Protein 6EZ1 (pdb70)

Sequence (220 aa):
DARDLTAFQKNILTVLGEEARYGLAIKRELEEYYGEEVNHGRLYPNLDDLVNKGLVEKSELDKRTNEYALTNEGFDAVVDDDLEWTLSKFVADADRRERVETIVADDAAALDARDLTAFQKNILTVLGEEARYGLAIKRELEEYYGEEVNHGRLYPNLDDLVNKGLVEKSELDKRTNEYALTNEGFDAVVDDDLEWTLSKFVADADRRERVETIVADDAAAL

InterPro domains:
  IPR005149 Transcription regulator PadR, N-terminal [PF03551] (22-84)
  IPR036388 Winged helix-like DNA-binding domain superfamily [G3DSA:1.10.10.10] (16-110)
  IPR036390 Winged helix DNA-binding domain superfamily [SSF46785] (21-95)

Solvent-accessible surface area: 11672 Å² total; per-residue (Å²): 151,19,58,106,8,72,16,5,15,36,11,0,4,16,0,6,3,47,92,42,44,106,2,113,6,0,41,139,29,0,48,139,3,23,67,100,168,7,96,121,40,126,0,79,68,24,1,76,57,0,46,111,109,30,7,3,101,94,42,122,87,96,176,224,41,40,52,8,34,33,38,112,101,0,40,75,15,13,12,38,32,3,73,24,23,0,49,24,2,1,31,71,55,110,42,88,104,98,0,73,72,20,3,55,87,32,20,87,89,121,144,19,53,89,11,74,13,7,14,29,6,0,5,15,0,6,2,48,90,41,42,49,3,115,5,0,39,139,29,0,46,142,5,41,65,125,155,6,104,120,54,123,0,45,64,27,0,77,60,0,52,130,108,31,4,3,92,113,61,152,70,146,180,180,88,30,51,5,29,26,26,133,90,0,46,86,19,12,12,44,42,2,73,27,25,0,50,22,3,1,33,69,50,106,42,73,84,101,0,76,76,20,1,53,88,31,30,89,90,126

Foldseek 3Di:
DCPPPDPLLLLLLVVQLVDKDKLVRSQVVVCVVVVHHDDPVPSVVSVVVCVVVVQKDWDPPDPVIIIIHGDVVVVCVNVVVVVVVCVVQPPDDVSVVVVVVVVVVVVVVD/DCPPPDPVLLLLLVVQLVHKADQVVSQVVVCVVVVHHDDPVRRVVSVVVCVVVVQKDWDADPPDGIIIHGDPVVNVVNVVVVVVVCVVQCPDVVSVVVVVVVVVVVVVVD

Organism: Halobacterium salinarum (strain ATCC 700922 / JCM 11081 / NRC-1) (NCBI:txid64091)

Structure (mmCIF, N/CA/C/O backbone):
data_6EZ1
#
_entry.id   6EZ1
#
_cell.length_a   40.884
_cell.length_b   71.139
_cell.length_c   41.719
_cell.angle_alpha   90.000
_cell.angle_beta   110.334
_cell.angle_gamma   90.000
#
_symmetry.space_group_name_H-M   'P 1 21 1'
#
loop_
_entity.id
_entity.type
_entity.pdbx_description
1 polymer 'DNA binding protein'
2 non-polymer 'BROMIDE ION'
3 non-polymer 'SULFATE ION'
4 water water
#
loop_
_atom_site.group_PDB
_atom_site.id
_atom_site.type_symbol
_atom_site.label_atom_id
_atom_site.label_alt_id
_atom_site.label_comp_id
_atom_site.label_asym_id
_atom_site.label_entity_id
_atom_site.label_seq_id
_atom_site.pdbx_PDB_ins_code
_atom_site.Cartn_x
_atom_site.Cartn_y
_atom_site.Cartn_z
_atom_site.occupancy
_atom_site.B_iso_or_equiv
_atom_site.auth_seq_id
_atom_site.auth_comp_id
_atom_site.auth_asym_id
_atom_site.auth_atom_id
_atom_site.pdbx_PDB_model_num
ATOM 1 N N . ASP A 1 11 ? 8.14928 34.26619 2.21310 1.000 78.59878 11 ASP A N 1
ATOM 2 C CA . ASP A 1 11 ? 7.18683 33.17030 2.18979 1.000 37.04072 11 ASP A CA 1
ATOM 3 C C . ASP A 1 11 ? 7.52090 32.13950 3.26339 1.000 52.59906 11 ASP A C 1
ATOM 4 O O . ASP A 1 11 ? 8.68837 31.91902 3.59294 1.000 62.49158 11 ASP A O 1
ATOM 12 N N . ALA A 1 12 ? 6.48169 31.50024 3.79420 1.000 24.00086 12 ALA A N 1
ATOM 13 C CA . ALA A 1 12 ? 6.59011 30.68258 4.99381 1.000 20.90390 12 ALA A CA 1
ATOM 14 C C . ALA A 1 12 ? 6.85310 29.20895 4.70787 1.000 17.38344 12 ALA A C 1
ATOM 15 O O . ALA A 1 12 ? 6.77649 28.39259 5.63158 1.000 15.28367 12 ALA A O 1
ATOM 22 N N . ARG A 1 13 ? 7.16734 28.84332 3.46521 1.000 18.54760 13 ARG A N 1
ATOM 23 C CA . ARG A 1 13 ? 7.40624 27.43758 3.16181 1.000 15.17135 13 ARG A CA 1
ATOM 24 C C . ARG A 1 13 ? 8.71057 26.92023 3.75511 1.000 18.01598 13 ARG A C 1
ATOM 25 O O . ARG A 1 13 ? 8.93248 25.70373 3.74199 1.000 19.47389 13 ARG A O 1
ATOM 46 N N . ASP A 1 14 ? 9.55759 27.79617 4.29920 1.000 17.21683 14 ASP A N 1
ATOM 47 C CA . ASP A 1 14 ? 10.82741 27.38426 4.88118 1.000 17.37467 14 ASP A CA 1
ATOM 48 C C . ASP A 1 14 ? 10.78310 27.30001 6.40164 1.000 15.78605 14 ASP A C 1
ATOM 49 O O . ASP A 1 14 ? 11.82997 27.12036 7.03152 1.000 16.30423 14 ASP A O 1
ATOM 58 N N . LEU A 1 15 ? 9.60529 27.41710 7.00461 1.000 16.33194 15 LEU A N 1
ATOM 59 C CA . LEU A 1 15 ? 9.50374 27.28299 8.44734 1.000 14.23179 15 LEU A CA 1
ATOM 60 C C . LEU A 1 15 ? 9.80136 25.84911 8.88017 1.000 10.71612 15 LEU A C 1
ATOM 61 O O . LEU A 1 15 ? 9.65870 24.89456 8.11200 1.000 10.06088 15 LEU A O 1
ATOM 77 N N . THR A 1 16 ? 10.21212 25.70372 10.13772 1.000 13.83188 16 THR A N 1
ATOM 78 C CA . THR A 1 16 ? 10.39545 24.37275 10.69515 1.000 12.00569 16 THR A CA 1
ATOM 79 C C . THR A 1 16 ? 9.04282 23.70381 10.92351 1.000 7.53596 16 THR A C 1
ATOM 80 O O . THR A 1 16 ? 8.00052 24.35749 11.00138 1.000 9.99711 16 THR A O 1
ATOM 91 N N . ALA A 1 17 ? 9.07038 22.37377 11.03048 1.000 10.77280 17 ALA A N 1
ATOM 92 C CA . ALA A 1 17 ? 7.85431 21.63391 11.35362 1.000 13.05739 17 ALA A CA 1
ATOM 93 C C . ALA A 1 17 ? 7.24883 22.12681 12.66235 1.000 8.68766 17 ALA A C 1
ATOM 94 O O . ALA A 1 17 ? 6.02738 22.26384 12.77933 1.000 9.84269 17 ALA A O 1
ATOM 101 N N . PHE A 1 18 ? 8.09503 22.41895 13.65066 1.000 8.23107 18 PHE A N 1
ATOM 102 C CA . PHE A 1 18 ? 7.61642 22.90434 14.94098 1.000 8.63513 18 PHE A CA 1
ATOM 103 C C . PHE A 1 18 ? 6.88580 24.23371 14.77960 1.000 9.43040 18 PHE A C 1
ATOM 104 O O . PHE A 1 18 ? 5.78083 24.41651 15.30071 1.000 8.55971 18 PHE A O 1
ATOM 121 N N . GLN A 1 19 ? 7.47433 25.16166 14.02107 1.000 8.89311 19 GLN A N 1
ATOM 122 C CA 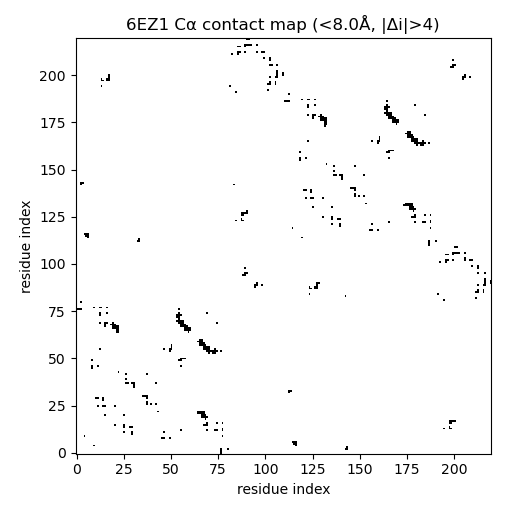. GLN A 1 19 ? 6.82768 26.44582 13.76534 1.000 9.27429 19 GLN A CA 1
ATOM 123 C C . GLN A 1 19 ? 5.54516 26.26815 12.96596 1.000 9.46072 19 GLN A C 1
ATOM 124 O O . GLN A 1 19 ? 4.53024 26.90836 13.25879 1.000 9.87645 19 GLN A O 1
ATOM 138 N N . LYS A 1 20 ? 5.56907 25.40756 11.94785 1.000 8.23588 20 LYS A N 1
ATOM 139 C CA . LYS A 1 20 ? 4.35598 25.15369 11.17914 1.000 7.31604 20 LYS A CA 1
ATOM 140 C C . LYS A 1 20 ? 3.26969 24.54699 12.05980 1.000 8.46491 20 LYS A C 1
ATOM 141 O O . LYS A 1 20 ? 2.08299 24.84742 11.89033 1.000 9.96097 20 LYS A O 1
ATOM 160 N N . ASN A 1 21 ? 3.65326 23.70045 13.01587 1.000 7.98674 21 ASN A N 1
ATOM 161 C CA . ASN A 1 21 ? 2.66105 23.10711 13.90480 1.000 9.35694 21 ASN A CA 1
ATOM 162 C C . ASN A 1 21 ? 2.05407 24.15376 14.82843 1.000 10.74047 21 ASN A C 1
ATOM 163 O O . ASN A 1 21 ? 0.86065 24.09019 15.14661 1.000 11.20980 21 ASN A O 1
ATOM 174 N N . ILE A 1 22 ? 2.85142 25.13398 15.25390 1.000 7.49058 22 ILE A N 1
ATOM 175 C CA . ILE A 1 22 ? 2.30318 26.25231 16.01443 1.000 9.89097 22 ILE A CA 1
ATOM 176 C C . ILE A 1 22 ? 1.21258 26.94852 15.20840 1.000 11.77361 22 ILE A C 1
ATOM 177 O O . ILE A 1 22 ? 0.11418 27.21378 15.71109 1.000 9.94108 22 ILE A O 1
A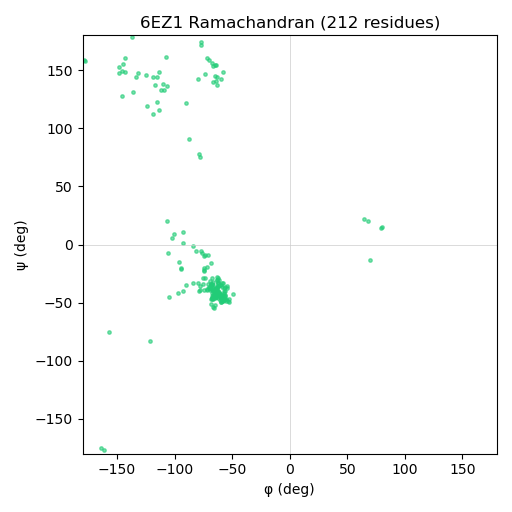TOM 193 N N . LEU A 1 23 ? 1.49792 27.25449 13.94213 1.000 8.52324 23 LEU A N 1
ATOM 194 C CA . LEU A 1 23 ? 0.51090 27.94784 13.12083 1.000 10.01515 23 LEU A CA 1
ATOM 195 C C . LEU A 1 23 ? -0.74327 27.10347 12.93284 1.000 13.12131 23 LEU A C 1
ATOM 196 O O . LEU A 1 23 ? -1.86037 27.63665 12.90448 1.000 11.63859 23 LEU A O 1
ATOM 212 N N . THR A 1 24 ? -0.57860 25.78410 12.79819 1.000 8.72790 24 THR A N 1
ATOM 213 C CA . THR A 1 24 ? -1.73090 24.89725 12.65830 1.000 7.70292 24 THR A CA 1
ATOM 214 C C . THR A 1 24 ? -2.62436 24.96408 13.89022 1.000 10.22575 24 THR A C 1
ATOM 215 O O . THR A 1 24 ? -3.85681 25.00869 13.77777 1.000 11.97856 24 THR A O 1
ATOM 226 N N . VAL A 1 25 ? -2.01186 24.94862 15.07651 1.000 9.95511 25 VAL A N 1
ATOM 227 C CA . VAL A 1 25 ? -2.75428 25.06487 16.32939 1.000 10.04761 25 VAL A CA 1
ATOM 228 C C . VAL A 1 25 ? -3.54361 26.36624 16.36045 1.000 11.58574 25 VAL A C 1
ATOM 229 O O . VAL A 1 25 ? -4.73077 26.38838 16.70633 1.000 12.73962 25 VAL A O 1
ATOM 242 N N . LEU A 1 26 ? -2.88801 27.47487 16.01627 1.000 13.95971 26 LEU A N 1
ATOM 243 C CA . LEU A 1 26 ? -3.54312 28.77566 16.03875 1.000 13.29119 26 LEU A CA 1
ATOM 244 C C . LEU A 1 26 ? -4.54811 28.93380 14.90945 1.000 11.62111 26 LEU A C 1
ATOM 245 O O . LEU A 1 26 ? -5.42017 29.80712 14.99070 1.000 17.66663 26 LEU A O 1
ATOM 261 N N . GLY A 1 27 ? -4.43840 28.12394 13.85473 1.000 13.02657 27 GLY A N 1
ATOM 262 C CA . GLY A 1 27 ? -5.47572 28.10670 12.83958 1.000 14.54107 27 GLY A CA 1
ATOM 263 C C . GLY A 1 27 ? -6.81556 27.66804 13.39032 1.000 17.81882 27 GLY A C 1
ATOM 264 O O . GLY A 1 27 ? -7.86401 28.07773 12.88480 1.000 19.22632 27 GLY A O 1
ATOM 268 N N . GLU A 1 28 ? -6.80365 26.83790 14.43653 1.000 15.91996 28 GLU A N 1
ATOM 269 C CA . GLU A 1 28 ? -8.05360 26.42813 15.06273 1.000 14.80155 28 GLU A CA 1
ATOM 270 C C . GLU A 1 28 ? -8.71215 27.60461 15.77429 1.000 18.80286 28 GLU A C 1
ATOM 271 O O . GLU A 1 28 ? -9.91311 27.84773 15.61431 1.000 18.76119 28 GLU A O 1
ATOM 283 N N . GLU A 1 29 ? -7.93506 28.35410 16.55057 1.000 22.40228 29 GLU A N 1
ATOM 284 C CA . GLU A 1 29 ? -8.42693 29.49924 17.30296 1.000 23.40924 29 GLU A CA 1
ATOM 285 C C . GLU A 1 29 ? -7.23715 30.10609 18.03154 1.000 21.23114 29 GLU A C 1
ATOM 286 O O . GLU A 1 29 ? -6.21083 29.44956 18.22163 1.000 18.94722 29 GLU A O 1
ATOM 298 N N . ALA A 1 30 ? -7.37493 31.37434 18.41332 1.000 22.33648 30 ALA A N 1
ATOM 299 C CA . ALA A 1 30 ? -6.36375 32.00383 19.25154 1.000 20.80492 30 ALA A CA 1
ATOM 300 C C . ALA A 1 30 ? -6.21492 31.21412 20.54614 1.000 22.03941 30 ALA A C 1
ATOM 301 O O . ALA A 1 30 ? -7.16789 30.60535 21.04050 1.000 19.14543 30 ALA A O 1
ATOM 308 N N . ARG A 1 31 ? -5.00000 31.20827 21.08894 1.000 16.90791 31 ARG A N 1
ATOM 309 C CA . ARG A 1 31 ? -4.72314 30.41715 22.27700 1.000 15.20081 31 ARG A CA 1
ATOM 310 C C . ARG A 1 31 ? -3.65601 31.08907 23.12910 1.000 26.72232 31 ARG A C 1
ATOM 311 O O . ARG A 1 31 ? -2.75767 31.75867 22.61282 1.000 14.71215 31 ARG A O 1
ATOM 332 N N . TYR A 1 32 ? -3.76520 30.90096 24.44404 1.000 18.13542 32 TYR A N 1
ATOM 333 C CA . TYR A 1 32 ? -2.69428 31.29311 25.34596 1.000 13.96934 32 TYR A CA 1
ATOM 334 C C . TYR A 1 32 ? -1.44374 30.46207 25.06318 1.000 12.98070 32 TYR A C 1
ATOM 335 O O . TYR A 1 32 ? -1.51133 29.34202 24.55096 1.000 11.89154 32 TYR A O 1
ATOM 353 N N . GLY A 1 33 ? -0.28670 31.02711 25.40824 1.000 16.14178 33 GLY A N 1
ATOM 354 C CA . GLY A 1 33 ? 0.96185 30.30500 25.22098 1.000 12.31776 33 GLY A CA 1
ATOM 355 C C . GLY A 1 33 ? 0.94757 28.92923 25.85572 1.000 10.15940 33 GLY A C 1
ATOM 356 O O . GLY A 1 33 ? 1.35128 27.93924 25.23779 1.000 11.18803 33 GLY A O 1
ATOM 360 N N . LEU A 1 34 ? 0.49471 28.84707 27.10945 1.000 11.48517 34 LEU A N 1
ATOM 361 C CA . LEU A 1 34 ? 0.42147 27.55348 27.77932 1.000 13.03136 34 LEU A CA 1
ATOM 362 C C . LEU A 1 34 ? -0.52841 26.60662 27.06060 1.000 11.39518 34 LEU A C 1
ATOM 363 O O . LEU A 1 34 ? -0.30157 25.39267 27.05103 1.000 15.04567 34 LEU A O 1
ATOM 379 N N . ALA A 1 35 ? -1.59819 27.13856 26.46245 1.000 15.43789 35 ALA A N 1
ATOM 380 C CA . ALA A 1 35 ? -2.51373 26.29826 25.69833 1.000 10.65475 35 ALA A CA 1
ATOM 381 C C . ALA A 1 35 ? -1.85434 25.78975 24.42021 1.000 9.97132 35 ALA A C 1
ATOM 382 O O . ALA A 1 35 ? -2.06640 24.63771 24.02545 1.000 13.82122 35 ALA A O 1
ATOM 389 N N . ILE A 1 36 ? -1.05659 26.62807 23.75200 1.000 9.71703 36 ILE A N 1
ATOM 390 C CA . ILE A 1 36 ? -0.30337 26.15221 22.59456 1.000 9.75109 36 ILE A CA 1
ATOM 391 C C . ILE A 1 36 ? 0.59189 24.99507 23.00717 1.000 14.76861 36 ILE A C 1
ATOM 392 O O . ILE A 1 36 ? 0.68061 23.97154 22.31844 1.000 10.11762 36 ILE A O 1
ATOM 408 N N . LYS A 1 37 ? 1.25357 25.13585 24.15528 1.000 11.42811 37 LYS A N 1
ATOM 409 C CA . LYS A 1 37 ? 2.18525 24.10908 24.59878 1.000 9.80945 37 LYS A CA 1
ATOM 410 C C . LYS A 1 37 ? 1.48910 22.76468 24.74169 1.000 8.30271 37 LYS A C 1
ATOM 411 O O . LYS A 1 37 ? 1.99477 21.74226 24.26809 1.000 10.05228 37 LYS A O 1
ATOM 430 N N . ARG A 1 38 ? 0.31600 22.73891 25.37580 1.000 8.51950 38 ARG A N 1
ATOM 431 C CA . ARG A 1 38 ? -0.32455 21.44984 25.58532 1.000 9.02616 38 ARG A CA 1
ATOM 432 C C . ARG A 1 38 ? -0.92037 20.89718 24.29324 1.000 10.05188 38 ARG A C 1
ATOM 433 O O . ARG A 1 38 ? -1.00175 19.67460 24.13138 1.000 11.86791 38 ARG A O 1
ATOM 454 N N . GLU A 1 39 ? -1.32242 21.76178 23.35886 1.000 10.99837 39 GLU A N 1
ATOM 455 C CA . GLU A 1 39 ? -1.76050 21.26764 22.05539 1.000 12.13951 39 GLU A CA 1
ATOM 456 C C . GLU A 1 39 ? -0.61181 20.59381 21.31708 1.000 11.46787 39 GLU A C 1
ATOM 457 O O . GLU A 1 39 ? -0.79890 19.55884 20.66662 1.000 9.99067 39 GLU A O 1
ATOM 469 N N . LEU A 1 40 ? 0.58564 21.17138 21.39794 1.000 11.15460 40 LEU A N 1
ATOM 470 C CA . LEU A 1 40 ? 1.74081 20.55326 20.76243 1.000 7.47434 40 LEU A CA 1
ATOM 471 C C . LEU A 1 40 ? 2.14116 19.26478 21.47066 1.000 11.71138 40 LEU A C 1
ATOM 472 O O . LEU A 1 40 ? 2.56042 18.29900 20.81959 1.000 11.11645 40 LEU A O 1
ATOM 488 N N . GLU A 1 41 ? 2.03446 19.23222 22.80360 1.000 11.03863 41 GLU A N 1
ATOM 489 C CA . GLU A 1 41 ? 2.37049 18.01625 23.53580 1.000 11.72964 41 GLU A CA 1
ATOM 490 C C . GLU A 1 41 ? 1.42311 16.88187 23.17578 1.000 10.11377 41 GLU A C 1
ATOM 491 O O . GLU A 1 41 ? 1.84761 15.72850 23.04823 1.000 12.33769 41 GLU A O 1
ATOM 503 N N . GLU A 1 42 ? 0.13664 17.18385 23.00615 1.000 9.33945 42 GLU A N 1
ATOM 504 C CA . GLU A 1 42 ? -0.79102 16.15370 22.56261 1.000 9.91998 42 GLU A CA 1
ATOM 505 C C . GLU A 1 42 ? -0.42732 15.65203 21.17089 1.000 9.79398 42 GLU A C 1
ATOM 506 O O . GLU A 1 42 ? -0.57626 14.45975 20.88125 1.000 15.07379 42 GLU A O 1
ATOM 518 N N . TYR A 1 43 ? 0.04654 16.54495 20.30022 1.000 14.31664 43 TYR A N 1
ATOM 519 C CA . TYR A 1 43 ? 0.46583 16.13373 18.96492 1.000 11.62798 43 TYR A CA 1
ATOM 520 C C . TYR A 1 43 ? 1.69679 15.24157 19.02721 1.000 12.06630 43 TYR A C 1
ATOM 521 O O . TYR A 1 43 ? 1.70729 14.13888 18.46753 1.000 13.63663 43 TYR A O 1
ATOM 539 N N . TYR A 1 44 ? 2.75209 15.71029 19.69303 1.000 9.71554 44 TYR A N 1
ATOM 540 C CA . TYR A 1 44 ? 4.00948 14.97942 19.70968 1.000 12.82484 44 TYR A CA 1
ATOM 541 C C . TYR A 1 44 ? 3.96864 13.75411 20.61381 1.000 13.81765 44 TYR A C 1
ATOM 542 O O . TYR A 1 44 ? 4.76004 12.82620 20.41243 1.000 15.29422 44 TYR A O 1
ATOM 560 N N . GLY A 1 45 ? 3.07373 13.72464 21.59858 1.000 12.33678 45 GLY A N 1
ATOM 561 C CA . GLY A 1 45 ? 3.12403 12.67405 22.59231 1.000 13.95974 45 GLY A CA 1
ATOM 562 C C . GLY A 1 45 ? 4.33241 12.76873 23.48707 1.000 13.37181 45 GLY A C 1
ATOM 563 O O . GLY A 1 45 ? 4.72569 11.77235 24.10225 1.000 14.60437 45 GLY A O 1
ATOM 567 N N . GLU A 1 46 ? 4.93710 13.95078 23.56159 1.000 12.28275 46 GLU A N 1
ATOM 568 C CA . GLU A 1 46 ? 6.14031 14.19347 24.33418 1.000 12.66670 46 GLU A CA 1
ATOM 569 C C . GLU A 1 46 ? 6.05792 15.59723 24.90805 1.000 11.39107 46 GLU A C 1
ATOM 570 O O . GLU A 1 46 ? 5.37738 16.46643 24.35857 1.000 10.30064 46 GLU A O 1
ATOM 582 N N . GLU A 1 47 ? 6.77530 15.81938 26.00436 1.000 11.89331 47 GLU A N 1
ATOM 583 C CA . GLU A 1 47 ? 6.81697 17.14448 26.60549 1.000 11.93511 47 GLU A CA 1
ATOM 584 C C . GLU A 1 47 ? 7.44638 18.15465 25.65663 1.000 14.53993 47 GLU A C 1
ATOM 585 O O . GLU A 1 47 ? 8.39019 17.84317 24.92450 1.000 12.41850 47 GLU A O 1
ATOM 597 N N . VAL A 1 48 ? 6.92568 19.37724 25.69100 1.000 10.67713 48 VAL A N 1
ATOM 598 C CA . VAL A 1 48 ? 7.48438 20.50383 24.95329 1.000 10.86246 48 VAL A CA 1
ATOM 599 C C . VAL A 1 48 ? 7.98121 21.51826 25.97285 1.000 13.44285 48 VAL A C 1
ATOM 600 O O . VAL A 1 48 ? 7.20847 21.98509 26.81817 1.000 14.74397 48 VAL A O 1
ATOM 613 N N . ASN A 1 49 ? 9.26550 21.85216 25.89519 1.000 14.47124 49 ASN A N 1
ATOM 614 C CA . ASN A 1 49 ? 9.89558 22.72832 26.87333 1.000 16.10802 49 ASN A CA 1
ATOM 615 C C . ASN A 1 49 ? 9.57236 24.18665 26.57188 1.000 17.66756 49 ASN A C 1
ATOM 616 O O . ASN A 1 49 ? 9.49412 24.59455 25.40942 1.000 13.89224 49 ASN A O 1
ATOM 627 N N . HIS A 1 50 ? 9.36085 24.96936 27.63429 1.000 15.41897 50 HIS A N 1
ATOM 628 C CA . HIS A 1 50 ? 9.13740 26.40138 27.46865 1.000 16.06278 50 HIS A CA 1
ATOM 629 C C . HIS A 1 50 ? 10.26892 27.04051 26.67490 1.000 17.30319 50 HIS A C 1
ATOM 630 O O . HIS A 1 50 ? 10.04299 27.96132 25.87913 1.000 18.68465 50 HIS A O 1
ATOM 644 N N . GLY A 1 51 ? 11.49589 26.55969 26.87677 1.000 18.78329 51 GLY A N 1
ATOM 645 C CA . GLY A 1 51 ? 12.65624 27.12913 26.21907 1.000 20.50884 51 GLY A CA 1
ATOM 646 C C . GLY A 1 51 ? 12.70105 26.90733 24.72605 1.000 19.35581 51 GLY A C 1
ATOM 647 O O . GLY A 1 51 ? 13.49380 27.56715 24.04659 1.000 20.71922 51 GLY A O 1
ATOM 651 N N . ARG A 1 52 ? 11.89637 25.98379 24.20763 1.000 17.21682 52 ARG A N 1
ATOM 652 C CA . ARG A 1 52 ? 11.74075 25.79483 22.77318 1.000 16.20157 52 ARG A CA 1
ATOM 653 C C . ARG A 1 52 ? 10.52026 26.51747 22.22843 1.000 17.28386 52 ARG A C 1
ATOM 654 O O . ARG A 1 52 ? 10.59148 27.13305 21.15951 1.000 17.46318 52 ARG A O 1
ATOM 675 N N . LEU A 1 53 ? 9.40198 26.46567 22.95185 1.000 14.09419 53 LEU A N 1
ATOM 676 C CA . LEU A 1 53 ? 8.16669 27.05104 22.45035 1.000 15.02719 53 LEU A CA 1
ATOM 677 C C . LEU A 1 53 ? 8.28574 28.56163 22.30493 1.000 13.77224 53 LEU A C 1
ATOM 678 O O . LEU A 1 53 ? 7.99619 29.12021 21.24060 1.000 16.37008 53 LEU A O 1
ATOM 694 N N . TYR A 1 54 ? 8.70294 29.24041 23.35568 1.000 14.89226 54 TYR A N 1
ATOM 695 C CA . TYR A 1 54 ? 8.52600 30.68502 23.35108 1.000 22.53300 54 TYR A CA 1
ATOM 696 C C . TYR A 1 54 ? 9.52290 31.41058 22.45420 1.000 22.31995 54 TYR A C 1
ATOM 697 O O . TYR A 1 54 ? 9.15152 32.41518 21.83277 1.000 19.67508 54 TYR A O 1
ATOM 715 N N . PRO A 1 55 ? 10.76790 30.94797 22.31841 1.000 20.06869 55 PRO A N 1
ATOM 716 C CA . PRO A 1 55 ? 11.62381 31.54195 21.27568 1.000 19.61042 55 PRO A CA 1
ATOM 717 C C . PRO A 1 55 ? 11.04897 31.36811 19.87867 1.000 18.23355 55 PRO A C 1
ATOM 718 O O . PRO A 1 55 ? 11.19315 32.26451 19.03675 1.000 18.48119 55 PRO A O 1
ATOM 729 N N . ASN A 1 56 ? 10.38610 30.24254 19.60879 1.000 15.81832 56 ASN A N 1
ATOM 730 C CA . ASN A 1 56 ? 9.76917 30.04149 18.30297 1.000 15.28759 56 ASN A CA 1
ATOM 731 C C . ASN A 1 56 ? 8.54177 30.92723 18.12564 1.000 15.84539 56 ASN A C 1
ATOM 732 O O . ASN A 1 56 ? 8.30976 31.46139 17.03309 1.000 15.34743 56 ASN A O 1
ATOM 743 N N . LEU A 1 57 ? 7.74457 31.10323 19.18160 1.000 14.91914 57 LEU A N 1
ATOM 744 C CA . LEU A 1 57 ? 6.63248 32.04473 19.10266 1.000 17.60871 57 LEU A CA 1
ATOM 745 C C . LEU A 1 57 ? 7.13827 33.44732 18.79493 1.000 17.49377 57 LEU A C 1
ATOM 746 O O . LEU A 1 57 ? 6.59016 34.14597 17.93264 1.000 19.20699 57 LEU A O 1
ATOM 762 N N . ASP A 1 58 ? 8.19012 33.87688 19.49581 1.000 16.89820 58 ASP A N 1
ATOM 763 C CA . ASP A 1 58 ? 8.79228 35.16942 19.20138 1.000 22.72672 58 ASP A CA 1
ATOM 764 C C . ASP A 1 58 ? 9.20881 35.25916 17.73943 1.000 18.61454 58 ASP A C 1
ATOM 765 O O . ASP A 1 58 ? 8.99717 36.28938 17.08822 1.000 19.42629 58 ASP A O 1
ATOM 774 N N . ASP A 1 59 ? 9.81602 34.19470 17.20862 1.000 17.67016 59 ASP A N 1
ATOM 775 C CA . ASP A 1 59 ? 10.21013 34.19115 15.80293 1.000 17.93436 59 ASP A CA 1
ATOM 776 C C . ASP A 1 59 ? 9.00851 34.43313 14.89995 1.000 18.38008 59 ASP A C 1
ATOM 777 O O . ASP A 1 59 ? 9.05990 35.25602 13.97811 1.000 19.93847 59 ASP A O 1
ATOM 786 N N . LEU A 1 60 ? 7.91791 33.70786 15.14447 1.000 15.13402 60 LEU A N 1
ATOM 787 C CA . LEU A 1 60 ? 6.73257 33.83382 14.30828 1.000 13.48218 60 LEU A CA 1
ATOM 788 C C . LEU A 1 60 ? 6.08789 35.20733 14.44488 1.000 16.06694 60 LEU A C 1
ATOM 789 O O . LEU A 1 60 ? 5.48596 35.70548 13.48533 1.000 16.52952 60 LEU A O 1
ATOM 805 N N . VAL A 1 61 ? 6.18015 35.82581 15.62396 1.000 15.67768 61 VAL A N 1
ATOM 806 C CA . VAL A 1 61 ? 5.70652 37.19806 15.76018 1.000 17.40889 61 VAL A CA 1
ATOM 807 C C . VAL A 1 61 ? 6.59100 38.14319 14.95650 1.000 18.93851 61 VAL A C 1
ATOM 808 O O . VAL A 1 61 ? 6.09599 39.03204 14.25334 1.000 19.66665 61 VAL A O 1
ATOM 821 N N . ASN A 1 62 ? 7.91191 37.97292 15.04820 1.000 19.72008 62 ASN A N 1
ATOM 822 C CA . ASN A 1 62 ? 8.81986 38.82446 14.28699 1.000 21.45653 62 ASN A CA 1
ATOM 823 C C . ASN A 1 62 ? 8.61281 38.66015 12.78688 1.000 30.61394 62 ASN A C 1
ATOM 824 O O . ASN A 1 62 ? 8.76216 39.62706 12.03157 1.0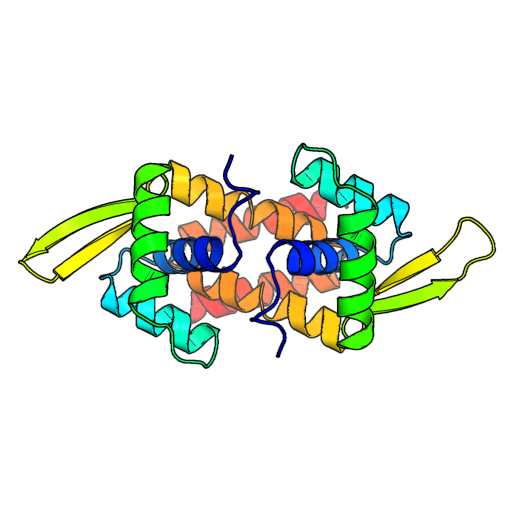00 21.58858 62 ASN A O 1
ATOM 835 N N . LYS A 1 63 ? 8.25681 37.45772 12.33771 1.000 18.73577 63 LYS A N 1
ATOM 836 C CA . LYS A 1 63 ? 7.98328 37.22429 10.92635 1.000 27.01473 63 LYS A CA 1
ATOM 837 C C . LYS A 1 63 ? 6.63143 37.76891 10.48171 1.000 21.26836 63 LYS A C 1
ATOM 838 O O . LYS A 1 63 ? 6.33379 37.73293 9.28303 1.000 20.08849 63 LYS A O 1
ATOM 857 N N . GLY A 1 64 ? 5.80473 38.25124 11.40707 1.000 18.43420 64 GLY A N 1
ATOM 858 C CA . GLY A 1 64 ? 4.50185 38.77893 11.06365 1.000 15.70114 64 GLY A CA 1
ATOM 859 C C . GLY A 1 64 ? 3.42949 37.73804 10.85295 1.000 17.76901 64 GLY A C 1
ATOM 860 O O . GLY A 1 64 ? 2.37054 38.05924 10.29846 1.000 15.49738 64 GLY A O 1
ATOM 864 N N . LEU A 1 65 ? 3.66862 36.50247 11.27993 1.000 17.50393 65 LEU A N 1
ATOM 865 C CA . LEU A 1 65 ? 2.71822 35.41776 11.10419 1.000 14.11958 65 LEU A CA 1
ATOM 866 C C . LEU A 1 65 ? 1.81460 35.21503 12.30827 1.000 14.96739 65 LEU A C 1
ATOM 867 O O . LEU A 1 65 ? 0.74904 34.60282 12.17083 1.000 12.86720 65 LEU A O 1
ATOM 883 N N . VAL A 1 66 ? 2.22260 35.70884 13.47225 1.000 14.10388 66 VAL A N 1
ATOM 884 C CA . VAL A 1 66 ? 1.47261 35.57949 14.71171 1.000 18.22914 66 VAL A CA 1
ATOM 885 C C . VAL A 1 66 ? 1.45556 36.94373 15.38351 1.000 21.88591 66 VAL A C 1
ATOM 886 O O . VAL A 1 66 ? 2.42478 37.70517 15.28682 1.000 16.44903 66 VAL A O 1
ATOM 899 N N . GLU A 1 67 ? 0.33805 37.26637 16.02394 1.000 17.23711 67 GLU A N 1
ATOM 900 C CA . GLU A 1 67 ? 0.20094 38.46709 16.83407 1.000 19.36483 67 GLU A CA 1
ATOM 901 C C . GLU A 1 67 ? 0.11989 38.05602 18.29582 1.000 20.46914 67 GLU A C 1
ATOM 902 O O . GLU A 1 67 ? -0.54149 37.07008 18.63299 1.000 20.09396 67 GLU A O 1
ATOM 914 N N . LYS A 1 68 ? 0.80292 38.80326 19.15748 1.000 22.18981 68 LYS A N 1
ATOM 915 C CA . LYS A 1 68 ? 0.82393 38.52689 20.58752 1.000 23.80328 68 LYS A CA 1
ATOM 916 C C . LYS A 1 68 ? 0.03024 39.59514 21.32526 1.000 26.22943 68 LYS A C 1
ATOM 917 O O . LYS A 1 68 ? 0.20435 40.79141 21.07235 1.000 27.46839 68 LYS A O 1
ATOM 936 N N . SER A 1 69 ? -0.83424 39.15716 22.23598 1.000 27.22388 69 SER A N 1
ATOM 937 C CA . SER A 1 69 ? -1.62881 40.04862 23.07226 1.000 29.79751 69 SER A CA 1
ATOM 938 C C . SER A 1 69 ? -1.37237 39.70516 24.53193 1.000 31.75928 69 SER A C 1
ATOM 939 O O . SER A 1 69 ? -1.64098 38.57951 24.96436 1.000 31.36249 69 SER A O 1
ATOM 947 N N . GLU A 1 70 ? -0.85186 40.67204 25.28593 1.000 34.28217 70 GLU A N 1
ATOM 948 C CA . GLU A 1 70 ? -0.58854 40.48816 26.71266 1.000 36.81820 70 GLU A CA 1
ATOM 949 C C . GLU A 1 70 ? -1.85943 40.84989 27.47153 1.000 45.10844 70 GLU A C 1
ATOM 950 O O . GLU A 1 70 ? -2.08592 42.00331 27.83736 1.000 41.56345 70 GLU A O 1
ATOM 962 N N . LEU A 1 71 ? -2.70866 39.84718 27.70468 1.000 38.28548 71 LEU A N 1
ATOM 963 C CA . LEU A 1 71 ? -3.96631 40.09194 28.40274 1.000 40.26883 71 LEU A CA 1
ATOM 964 C C . LEU A 1 71 ? -3.71321 40.46526 29.85747 1.000 43.82521 71 LEU A C 1
ATOM 965 O O . LEU A 1 71 ? -4.28465 41.43427 30.37086 1.000 47.62161 71 LEU A O 1
ATOM 981 N N . ASP A 1 72 ? -2.85607 39.70450 30.53497 1.000 45.04107 72 ASP A N 1
ATOM 982 C CA . ASP A 1 72 ? -2.40551 40.01550 31.88340 1.000 54.44878 72 ASP A CA 1
ATOM 983 C C . ASP A 1 72 ? -0.90723 39.75684 31.93978 1.000 48.26907 72 ASP A C 1
ATOM 984 O O . ASP A 1 72 ? -0.29703 39.32985 30.95515 1.000 45.42483 72 ASP A O 1
ATOM 993 N N . LYS A 1 73 ? -0.30266 40.01123 33.09581 1.000 51.87548 73 LYS A N 1
ATOM 994 C CA . LYS A 1 73 ? 1.06192 39.55344 33.30035 1.000 52.62705 73 LYS A CA 1
ATOM 995 C C . LYS A 1 73 ? 1.09324 38.02888 33.28811 1.000 51.44371 73 LYS A C 1
ATOM 996 O O . LYS A 1 73 ? 0.14226 37.36012 33.70530 1.000 51.84866 73 LYS A O 1
ATOM 1015 N N . ARG A 1 74 ? 2.18542 37.48438 32.75526 1.000 73.13344 74 ARG A N 1
ATOM 1016 C CA . ARG A 1 74 ? 2.39929 36.04375 32.68293 1.000 83.70870 74 ARG A CA 1
ATOM 1017 C C . ARG A 1 74 ? 1.47731 35.34501 31.68828 1.000 61.21191 74 ARG A C 1
ATOM 1018 O O . ARG A 1 74 ? 1.70166 34.17703 31.35148 1.000 86.22810 74 ARG A O 1
ATOM 1039 N N . THR A 1 75 ? 0.44117 36.03257 31.21380 1.000 65.46540 75 THR A N 1
ATOM 1040 C CA . THR A 1 75 ? -0.54686 35.43136 30.32217 1.000 64.28410 75 THR A CA 1
ATOM 1041 C C . THR A 1 75 ? -0.53829 36.17286 28.99174 1.000 38.26606 75 THR A C 1
ATOM 1042 O O . THR A 1 75 ? -0.95125 37.33519 28.92005 1.000 38.67388 75 THR A O 1
ATOM 1053 N N . ASN A 1 76 ? -0.09563 35.49048 27.94038 1.000 35.54149 76 ASN A N 1
ATOM 1054 C CA . ASN A 1 76 ? -0.09773 36.02794 26.58900 1.000 32.70230 76 ASN A CA 1
ATOM 1055 C C . ASN A 1 76 ? -1.01847 35.19233 25.71297 1.000 30.46708 76 ASN A C 1
ATOM 1056 O O . ASN A 1 76 ? -1.02939 33.96207 25.80693 1.000 30.33769 76 ASN A O 1
ATOM 1067 N N . GLU A 1 77 ? -1.80728 35.86557 24.88074 1.000 18.16903 77 GLU A N 1
ATOM 1068 C CA . GLU A 1 77 ? -2.63735 35.20536 23.88464 1.000 17.44201 77 GLU A CA 1
ATOM 1069 C C . GLU A 1 77 ? -2.03513 35.42796 22.50552 1.000 17.91951 77 GLU A C 1
ATOM 1070 O O . GLU A 1 77 ? -1.61225 36.53834 22.17316 1.000 20.91535 77 GLU A O 1
ATOM 1082 N N . TYR A 1 78 ? -2.00336 34.36980 21.70575 1.000 16.24149 78 TYR A N 1
ATOM 1083 C CA . TYR A 1 78 ? -1.42206 34.40855 20.37411 1.000 16.21213 78 TYR A CA 1
ATOM 1084 C C . TYR A 1 78 ? -2.49026 34.08594 19.34314 1.000 16.92084 78 TYR A C 1
ATOM 1085 O O . TYR A 1 78 ? -3.37539 33.26004 19.58842 1.000 15.11486 78 TYR A O 1
ATOM 1103 N N . ALA A 1 79 ? -2.40300 34.74186 18.19034 1.000 17.26535 79 ALA A N 1
ATOM 1104 C CA . ALA A 1 79 ? -3.36396 34.53564 17.12155 1.000 15.16752 79 ALA A CA 1
ATOM 1105 C C . ALA A 1 79 ? -2.64749 34.67023 15.78973 1.000 11.31564 79 ALA A C 1
ATOM 1106 O O . ALA A 1 79 ? -1.66484 35.40640 15.66356 1.000 14.80490 79 ALA A O 1
ATOM 1113 N N . LEU A 1 80 ? -3.14025 33.93620 14.80210 1.000 15.59613 80 LEU A N 1
ATOM 1114 C CA . LEU A 1 80 ? -2.64222 34.10373 13.45017 1.000 13.35904 80 LEU A CA 1
ATOM 1115 C C . LEU A 1 80 ? -2.95280 35.50795 12.95233 1.000 13.46811 80 LEU A C 1
ATOM 1116 O O . LEU A 1 80 ? -4.04140 36.04287 13.18173 1.000 15.87548 80 LEU A O 1
ATOM 1132 N N . THR A 1 81 ? -1.97549 36.11516 12.29053 1.000 13.71334 81 THR A N 1
ATOM 1133 C CA . THR A 1 81 ? -2.26227 37.22954 11.40973 1.000 14.57057 81 THR A CA 1
ATOM 1134 C C . THR A 1 81 ? -2.83493 36.68179 10.10817 1.000 15.85233 81 THR A C 1
ATOM 1135 O O . THR A 1 81 ? -2.83434 35.47227 9.86244 1.000 13.91355 81 THR A O 1
ATOM 1146 N N . ASN A 1 82 ? -3.31599 37.57790 9.25054 1.000 20.82097 82 ASN A N 1
ATOM 1147 C CA . ASN A 1 82 ? -3.74898 37.12225 7.93580 1.000 18.60916 82 ASN A CA 1
ATOM 1148 C C . ASN A 1 82 ? -2.59690 36.45642 7.19851 1.000 14.90728 82 ASN A C 1
ATOM 1149 O O . ASN A 1 82 ? -2.79249 35.46545 6.48665 1.000 15.19534 82 ASN A O 1
ATOM 1160 N N . GLU A 1 83 ? -1.38089 36.98155 7.37319 1.000 15.50210 83 GLU A N 1
ATOM 1161 C CA . GLU A 1 83 ? -0.21825 36.38142 6.73048 1.000 16.23752 83 GLU A CA 1
ATOM 1162 C C . GLU A 1 83 ? 0.02579 34.97048 7.25008 1.000 15.54610 83 GLU A C 1
ATOM 1163 O O . GLU A 1 83 ? 0.38699 34.07125 6.48112 1.000 12.78687 83 GLU A O 1
ATOM 1175 N N . GLY A 1 84 ? -0.15204 34.75971 8.55602 1.000 14.52910 84 GLY A N 1
ATOM 1176 C CA . GLY A 1 84 ? -0.03104 33.41782 9.10159 1.000 10.81527 84 GLY A CA 1
ATOM 1177 C C . GLY A 1 84 ? -1.10766 32.48472 8.58065 1.000 10.39633 84 GLY A C 1
ATOM 1178 O O . GLY A 1 84 ? -0.83073 31.32887 8.24898 1.000 11.65764 84 GLY A O 1
ATOM 1182 N N . PHE A 1 85 ? -2.34930 32.97205 8.49830 1.000 10.86530 85 PHE A N 1
ATOM 1183 C CA . PHE A 1 85 ? -3.42484 32.16467 7.92943 1.000 12.64216 85 PHE A CA 1
ATOM 1184 C C . PHE A 1 85 ? -3.11608 31.77679 6.48819 1.000 11.03863 85 PHE A C 1
ATOM 1185 O O . PHE A 1 85 ? -3.33238 30.62713 6.08705 1.000 12.32341 85 PHE A O 1
ATOM 1202 N N . ASP A 1 86 ? -2.62979 32.72953 5.68714 1.000 12.72986 86 ASP A N 1
ATOM 1203 C CA . ASP A 1 86 ? -2.23356 32.41721 4.31754 1.000 12.86904 86 ASP A CA 1
ATOM 1204 C C . ASP A 1 86 ? -1.17830 31.31739 4.29233 1.000 11.83114 86 ASP A C 1
ATOM 1205 O O . ASP A 1 86 ? -1.19704 30.44674 3.41290 1.000 11.77485 86 ASP A O 1
ATOM 1214 N N . ALA A 1 87 ? -0.25927 31.32869 5.26098 1.000 12.78523 87 ALA A N 1
ATOM 1215 C CA . ALA A 1 87 ? 0.76720 30.29291 5.32379 1.000 11.07250 87 ALA A CA 1
ATOM 1216 C C . ALA A 1 87 ? 0.15832 28.92989 5.62150 1.000 14.74215 87 ALA A C 1
ATOM 1217 O O . ALA A 1 87 ? 0.59658 27.90997 5.07154 1.000 12.97583 87 ALA A O 1
ATOM 1224 N N . VAL A 1 88 ? -0.85201 28.89197 6.49214 1.000 10.06926 88 VAL A N 1
ATOM 1225 C CA . VAL A 1 88 ? -1.52361 27.63481 6.80317 1.000 11.62769 88 VAL A CA 1
ATOM 1226 C C . VAL A 1 88 ? -2.26632 27.11935 5.57552 1.000 11.79107 88 VAL A C 1
ATOM 1227 O O . VAL A 1 88 ? -2.17770 25.93815 5.21907 1.000 12.40829 88 VAL A O 1
ATOM 1240 N N . VAL A 1 89 ? -3.00454 28.00352 4.90537 1.000 11.00332 89 VAL A N 1
ATOM 1241 C CA . VAL A 1 89 ? -3.75868 27.60223 3.72158 1.000 11.95411 89 VAL A CA 1
ATOM 1242 C C . VAL A 1 89 ? -2.81300 27.18068 2.60651 1.000 13.01199 89 VAL A C 1
ATOM 1243 O O . VAL A 1 89 ? -3.05290 26.18963 1.90770 1.000 12.28718 89 VAL A O 1
ATOM 1256 N N . ASP A 1 90 ? -1.73599 27.94274 2.40784 1.000 13.53127 90 ASP A N 1
ATOM 1257 C CA . ASP A 1 90 ? -0.78267 27.63804 1.34614 1.000 14.15840 90 ASP A CA 1
ATOM 1258 C C . ASP A 1 90 ? -0.24775 26.22026 1.48437 1.000 10.40766 90 ASP A C 1
ATOM 1259 O O . ASP A 1 90 ? -0.19421 25.46345 0.50785 1.000 11.31578 90 ASP A O 1
ATOM 1268 N N . ASP A 1 91 ? 0.14748 25.83713 2.69552 1.000 9.44914 91 ASP A N 1
ATOM 1269 C CA A ASP A 1 91 ? 0.69636 24.49996 2.89042 0.473 13.13466 91 ASP A CA 1
ATOM 1270 C CA B ASP A 1 91 ? 0.69385 24.50060 2.89640 0.527 12.52105 91 ASP A CA 1
ATOM 1271 C C . ASP A 1 91 ? -0.38166 23.43693 2.77083 1.000 14.92163 91 ASP A C 1
ATOM 1272 O O . ASP A 1 91 ? -0.13972 22.35265 2.22094 1.000 10.94595 91 ASP A O 1
ATOM 1287 N N . LEU A 1 92 ? -1.58428 23.71575 3.28281 1.000 11.96295 92 LEU A N 1
ATOM 1288 C CA . LEU A 1 92 ? -2.67316 22.76118 3.14552 1.000 8.66239 92 LEU A CA 1
ATOM 1289 C C . LEU A 1 92 ? -3.00607 22.52801 1.67927 1.000 13.66618 92 LEU A C 1
ATOM 1290 O O . LEU A 1 92 ? -3.24743 21.38812 1.26152 1.000 13.23696 92 LEU A O 1
ATOM 1306 N N . GLU A 1 93 ? -3.01660 23.59931 0.88135 1.000 9.58139 93 GLU A N 1
ATOM 1307 C CA . GLU A 1 93 ? -3.28286 23.45669 -0.54492 1.000 9.68054 93 GLU A CA 1
ATOM 1308 C C . GLU A 1 93 ? -2.20169 22.62787 -1.22819 1.000 11.59212 93 GLU A C 1
ATOM 1309 O O . GLU A 1 93 ? -2.50621 21.76955 -2.06345 1.000 12.88935 93 GLU A O 1
ATOM 1321 N N . TRP A 1 94 ? -0.92992 22.86909 -0.89930 1.000 16.72294 94 TRP A N 1
ATOM 1322 C CA . TRP A 1 94 ? 0.12837 22.06366 -1.50096 1.000 10.23852 94 TRP A CA 1
ATOM 1323 C C . TRP A 1 94 ? 0.00444 20.60534 -1.07750 1.000 10.15472 94 TRP A C 1
ATOM 1324 O O . TRP A 1 94 ? 0.11401 19.69768 -1.90810 1.000 12.60741 94 TRP A O 1
ATOM 1345 N N . THR A 1 95 ? -0.23121 20.36351 0.21367 1.000 9.25814 95 THR A N 1
ATOM 1346 C CA . THR A 1 95 ? -0.37212 18.99803 0.70594 1.000 10.03559 95 THR A CA 1
ATOM 1347 C C . THR A 1 95 ? -1.52248 18.27965 0.00877 1.000 8.57898 95 THR A C 1
ATOM 1348 O O . THR A 1 95 ? -1.37933 17.12982 -0.42772 1.000 12.04152 95 THR A O 1
ATOM 1359 N N . LEU A 1 96 ? -2.67343 18.94351 -0.10828 1.000 7.96983 96 LEU A N 1
ATOM 1360 C CA . LEU A 1 96 ? -3.81630 18.32236 -0.76717 1.000 14.14814 96 LEU A CA 1
ATOM 1361 C C . LEU A 1 96 ? -3.58248 18.14669 -2.26409 1.000 11.35250 96 LEU A C 1
ATOM 1362 O O . LEU A 1 96 ? -4.07079 17.17370 -2.85196 1.000 11.52978 96 LEU A O 1
ATOM 1378 N N . SER A 1 97 ? -2.85502 19.06873 -2.90132 1.000 9.98755 97 SER A N 1
ATOM 1379 C CA . SER A 1 97 ? -2.55403 18.90874 -4.32080 1.000 15.35185 97 SER A CA 1
ATOM 1380 C C . SER A 1 97 ? -1.78126 17.61893 -4.56439 1.000 13.76340 97 SER A C 1
ATOM 1381 O O . SER A 1 97 ? -1.97600 16.95007 -5.58699 1.000 14.50497 97 SER A O 1
ATOM 1389 N N . LYS A 1 98 ? -0.92220 17.23688 -3.61904 1.000 9.19348 98 LYS A N 1
ATOM 1390 C CA . LYS A 1 98 ? -0.17749 15.99283 -3.74958 1.000 8.84007 98 LYS A CA 1
ATOM 1391 C C . LYS A 1 98 ? -0.98183 14.79427 -3.26098 1.000 9.74802 98 LYS A C 1
ATOM 1392 O O . LYS A 1 98 ? -0.83986 13.69690 -3.80800 1.000 13.63339 98 LYS A O 1
ATOM 1411 N N . PHE A 1 99 ? -1.82742 14.97382 -2.24321 1.000 10.19462 99 PHE A N 1
ATOM 1412 C CA . PHE A 1 99 ? -2.50521 13.81672 -1.66819 1.000 10.53152 99 PHE A CA 1
ATOM 1413 C C . PHE A 1 99 ? -3.69321 13.37058 -2.51213 1.000 8.22952 99 PHE A C 1
ATOM 1414 O O . PHE A 1 99 ? -3.92769 12.16613 -2.66351 1.000 8.54153 99 PHE A O 1
ATOM 1431 N N . VAL A 1 100 ? -4.46396 14.31574 -3.04568 1.000 10.92675 100 VAL A N 1
ATOM 1432 C CA . VAL A 1 100 ? -5.65633 13.99136 -3.82084 1.000 11.75762 100 VAL A CA 1
ATOM 1433 C C . VAL A 1 100 ? -5.21257 13.56388 -5.21219 1.000 9.06045 100 VAL A C 1
ATOM 1434 O O . VAL A 1 100 ? -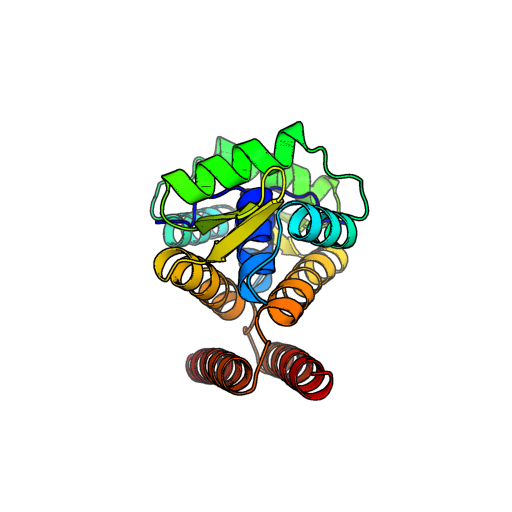5.33379 14.32230 -6.18104 1.000 13.43196 100 VAL A O 1
ATOM 1447 N N . ALA A 1 101 ? -4.68005 12.34397 -5.30548 1.000 9.27796 101 ALA A N 1
ATOM 1448 C CA . ALA A 1 101 ? -4.11471 11.81061 -6.53604 1.000 8.01199 101 ALA A CA 1
ATOM 1449 C C . ALA A 1 101 ? -5.09085 10.94734 -7.32012 1.000 13.79307 101 ALA A C 1
ATOM 1450 O O . ALA A 1 101 ? -4.84158 10.67205 -8.50011 1.000 14.33112 101 ALA A O 1
ATOM 1457 N N . ASP A 1 102 ? -6.18481 10.51880 -6.70183 1.000 10.48677 102 ASP A N 1
ATOM 1458 C CA . ASP A 1 102 ? -7.19960 9.73147 -7.38823 1.000 16.08738 102 ASP A CA 1
ATOM 1459 C C . ASP A 1 102 ? -8.49150 9.78883 -6.58140 1.000 14.26723 102 ASP A C 1
ATOM 1460 O O . ASP A 1 102 ? -8.57752 10.46518 -5.55248 1.000 13.09433 102 ASP A O 1
ATOM 1469 N N . ALA A 1 103 ? -9.50136 9.05324 -7.05770 1.000 15.61698 103 ALA A N 1
ATOM 1470 C CA . ALA A 1 103 ? -10.82554 9.12446 -6.45076 1.000 16.13660 103 ALA A CA 1
ATOM 1471 C C . ALA A 1 103 ? -10.84564 8.53969 -5.04363 1.000 11.91606 103 ALA A C 1
ATOM 1472 O O . ALA A 1 103 ? -11.59309 9.02583 -4.18712 1.000 12.96354 103 ALA A O 1
ATOM 1479 N N . ASP A 1 104 ? -10.05312 7.49671 -4.78632 1.000 12.05187 104 ASP A N 1
ATOM 1480 C CA . ASP A 1 104 ? -9.97505 6.94123 -3.43856 1.000 13.20949 104 ASP A CA 1
ATOM 1481 C C . ASP A 1 104 ? -9.39133 7.95309 -2.46133 1.000 13.42475 104 ASP A C 1
ATOM 1482 O O . ASP A 1 104 ? -9.87699 8.08987 -1.33122 1.000 11.41062 104 ASP A O 1
ATOM 1491 N N . ARG A 1 105 ? -8.34156 8.66642 -2.87468 1.000 11.00432 105 ARG A N 1
ATOM 1492 C CA . ARG A 1 105 ? -7.77607 9.71185 -2.02620 1.000 11.13271 105 ARG A CA 1
ATOM 1493 C C . ARG A 1 105 ? -8.77993 10.83246 -1.78596 1.000 11.49120 105 ARG A C 1
ATOM 1494 O O . ARG A 1 105 ? -8.88482 11.35520 -0.67117 1.000 11.46485 105 ARG A O 1
ATOM 1515 N N . ARG A 1 106 ? -9.51098 11.23295 -2.82817 1.000 10.83163 106 ARG A N 1
ATOM 1516 C CA . ARG A 1 106 ? -10.53766 12.25723 -2.66874 1.000 9.73187 106 ARG A CA 1
ATOM 1517 C C . ARG A 1 106 ? -11.58912 11.82164 -1.65597 1.000 10.33990 106 ARG A C 1
ATOM 1518 O O . ARG A 1 106 ? -11.99743 12.60866 -0.79529 1.000 9.79473 106 ARG A O 1
ATOM 1539 N N . GLU A 1 107 ? -12.04236 10.57080 -1.74564 1.000 10.79988 107 GLU A N 1
ATOM 1540 C CA . GLU A 1 107 ? -13.04590 10.07355 -0.81083 1.000 11.82707 107 GLU A CA 1
ATOM 1541 C C . GLU A 1 107 ? -12.51994 10.08754 0.61767 1.000 11.74453 107 GLU A C 1
ATOM 1542 O O . GLU A 1 107 ? -13.24185 10.46086 1.54934 1.000 11.66647 107 GLU A O 1
ATOM 1554 N N . ARG A 1 108 ? -11.26512 9.68163 0.81250 1.000 11.03792 108 ARG A N 1
ATOM 1555 C CA . ARG A 1 108 ? -10.69197 9.68129 2.15260 1.000 11.47976 108 ARG A CA 1
ATOM 1556 C C . ARG A 1 108 ? -10.68679 11.08332 2.74519 1.000 12.97036 108 ARG A C 1
ATOM 1557 O O . ARG A 1 108 ? -11.11908 11.28978 3.88629 1.000 13.64532 108 ARG A O 1
ATOM 1578 N N . VAL A 1 109 ? -10.19346 12.06351 1.98650 1.000 11.08164 109 VAL A N 1
ATOM 1579 C CA . VAL A 1 109 ? -10.11401 13.41923 2.51828 1.000 8.40540 109 VAL A CA 1
ATOM 1580 C C . VAL A 1 109 ? -11.50794 13.95591 2.81633 1.000 12.79099 109 VAL A C 1
ATOM 1581 O O . VAL A 1 109 ? -11.73792 14.57923 3.86000 1.000 8.88985 109 VAL A O 1
ATOM 1594 N N . GLU A 1 110 ? -12.45808 13.72821 1.90745 1.000 9.92876 110 GLU A N 1
ATOM 1595 C CA . GLU A 1 110 ? -13.80523 14.25322 2.10459 1.000 13.14208 110 GLU A CA 1
ATOM 1596 C C . GLU A 1 110 ? -14.44587 13.65808 3.35301 1.000 11.64726 110 GLU A C 1
ATOM 1597 O O . GLU A 1 110 ? -15.16335 14.35270 4.08310 1.000 12.24147 110 GLU A O 1
ATOM 1609 N N . THR A 1 111 ? -14.16644 12.38593 3.63916 1.000 13.27780 111 THR A N 1
ATOM 1610 C CA . THR A 1 111 ? -14.68909 11.78169 4.85909 1.000 16.86364 111 THR A CA 1
ATOM 1611 C C . THR A 1 111 ? -14.05297 12.40439 6.09836 1.000 12.93474 111 THR A C 1
ATOM 1612 O O . THR A 1 111 ? -14.74440 12.66959 7.08934 1.000 14.53263 111 THR A O 1
ATOM 1623 N N . ILE A 1 112 ? -12.74184 12.64604 6.06240 1.000 14.34812 112 ILE A N 1
ATOM 1624 C CA . ILE A 1 112 ? -12.06548 13.29587 7.18378 1.000 14.90933 112 ILE A CA 1
ATOM 1625 C C . ILE A 1 112 ? -12.70359 14.64801 7.47416 1.000 15.93182 112 ILE A C 1
ATOM 1626 O O . ILE A 1 112 ? -12.98747 14.99269 8.63027 1.000 11.83338 112 ILE A O 1
ATOM 1642 N N . VAL A 1 113 ? -12.92310 15.44154 6.42464 1.000 10.72535 113 VAL A N 1
ATOM 1643 C CA . VAL A 1 113 ? -13.44405 16.79118 6.60189 1.000 10.63816 113 VAL A CA 1
ATOM 1644 C C . VAL A 1 113 ? -14.87279 16.74835 7.12416 1.000 13.09256 113 VAL A C 1
ATOM 1645 O O . VAL A 1 113 ? -15.23353 17.49006 8.04726 1.000 13.00924 113 VAL A O 1
ATOM 1658 N N . ALA A 1 114 ? -15.70980 15.88725 6.54036 1.000 12.65836 114 ALA A N 1
ATOM 1659 C CA . ALA A 1 114 ? -17.09568 15.78499 6.98149 1.000 15.84815 114 ALA A CA 1
ATOM 1660 C C . ALA A 1 114 ? -17.18214 15.31199 8.42638 1.000 15.27704 114 ALA A C 1
ATOM 1661 O O . ALA A 1 114 ? -18.01129 15.80455 9.19930 1.000 16.76816 114 ALA A O 1
ATOM 1668 N N . ASP A 1 115 ? -16.34104 14.34791 8.80827 1.000 14.63959 115 ASP A N 1
ATOM 1669 C CA . ASP A 1 115 ? -16.35605 13.86210 10.18507 1.000 17.71243 115 ASP A CA 1
ATOM 1670 C C . ASP A 1 115 ? -15.89462 14.94335 11.15322 1.000 16.47129 115 ASP A C 1
ATOM 1671 O O . ASP A 1 115 ? -16.45222 15.08098 12.24790 1.000 18.58372 115 ASP A O 1
ATOM 1680 N N . ASP A 1 116 ? -14.88322 15.72422 10.76806 1.000 17.25567 116 ASP A N 1
ATOM 1681 C CA . ASP A 1 116 ? -14.43588 16.82228 11.61911 1.000 16.56061 116 ASP A CA 1
ATOM 1682 C C . ASP A 1 116 ? -15.52913 17.86891 11.78171 1.000 18.71133 116 ASP A C 1
ATOM 1683 O O . ASP A 1 116 ? -15.77875 18.34950 12.89503 1.000 18.53527 116 ASP A O 1
ATOM 1692 N N . ALA A 1 117 ? -16.19184 18.23748 10.67989 1.000 16.45048 117 ALA A N 1
ATOM 1693 C CA . ALA A 1 117 ? -17.27056 19.21826 10.75761 1.000 17.58242 117 ALA A CA 1
ATOM 1694 C C . ALA A 1 117 ? -18.42405 18.69735 11.60370 1.000 20.12611 117 ALA A C 1
ATOM 1695 O O . ALA A 1 117 ? -19.03655 19.45371 12.36658 1.000 22.11258 117 ALA A O 1
ATOM 1702 N N . ALA A 1 118 ? -18.73062 17.40256 11.48934 1.000 21.25199 118 ALA A N 1
ATOM 1703 C CA . ALA A 1 118 ? -19.82481 16.82706 12.26050 1.000 23.95325 118 ALA A CA 1
ATOM 1704 C C . ALA A 1 118 ? -19.51244 16.80315 13.75182 1.000 25.61363 118 ALA A C 1
ATOM 1705 O O . ALA A 1 118 ? -20.43118 16.86443 14.57802 1.000 32.00534 118 ALA A O 1
ATOM 1712 N N . ALA A 1 119 ? -18.23488 16.71814 14.11477 1.000 23.40775 119 ALA A N 1
ATOM 1713 C CA . ALA A 1 119 ? -17.82945 16.67589 15.51329 1.000 25.10064 119 ALA A CA 1
ATOM 1714 C C . ALA A 1 119 ? -17.72094 18.05813 16.14397 1.000 37.70279 119 ALA A C 1
ATOM 1715 O O . ALA A 1 119 ? -17.40649 18.15074 17.33531 1.000 29.96823 119 ALA A O 1
ATOM 1722 N N . LEU A 1 120 ? -17.96222 19.12499 15.38687 1.000 28.35800 120 LEU A N 1
ATOM 1723 C CA . LEU A 1 120 ? -17.91398 20.47464 15.93700 1.000 30.01934 120 LEU A CA 1
ATOM 1724 C C . LEU A 1 120 ? -19.08143 20.68618 16.89821 1.000 41.76633 120 LEU A C 1
ATOM 1725 O O . LEU A 1 120 ? -20.13269 20.05913 16.75743 1.000 47.13094 120 LEU A O 1
ATOM 1741 N N . ASP B 1 11 ? 6.13410 6.11160 15.11997 1.000 75.34443 11 ASP B N 1
ATOM 1742 C CA . ASP B 1 11 ? 5.50400 7.42300 15.02090 1.000 55.15628 11 ASP B CA 1
ATOM 1743 C C . ASP B 1 11 ? 6.43588 8.42448 14.34520 1.000 67.77310 11 ASP B C 1
ATOM 1744 O O . ASP B 1 11 ? 7.56114 8.64657 14.79753 1.000 69.40356 11 ASP B O 1
ATOM 1752 N N . ALA B 1 12 ? 5.94956 9.03842 13.26422 1.000 39.53540 12 ALA B N 1
ATOM 1753 C CA . ALA B 1 12 ? 6.75875 9.92107 12.43393 1.000 23.90674 12 ALA B CA 1
ATOM 1754 C C . ALA B 1 12 ? 6.40866 11.39339 12.62206 1.000 16.94213 12 ALA B C 1
ATOM 1755 O O . ALA B 1 12 ? 6.71975 12.21428 11.75523 1.000 14.94715 12 ALA B O 1
ATOM 1762 N N . ARG B 1 13 ? 5.77167 11.75126 13.73656 1.000 17.73439 13 ARG B N 1
ATOM 1763 C CA . ARG B 1 13 ? 5.43934 13.15046 13.96766 1.000 15.44179 13 ARG B CA 1
ATOM 1764 C C . ARG B 1 13 ? 6.65824 13.99074 14.32521 1.000 15.60347 13 ARG B C 1
ATOM 1765 O O . ARG B 1 13 ? 6.55003 15.22185 14.36263 1.000 21.61601 13 ARG B O 1
ATOM 1786 N N . ASP B 1 14 ? 7.80931 13.36796 14.56876 1.000 17.76572 14 ASP B N 1
ATOM 1787 C CA . ASP B 1 14 ? 9.02807 14.09056 14.91041 1.000 18.59192 14 ASP B CA 1
ATOM 1788 C C . ASP B 1 14 ? 9.89391 14.41249 13.69989 1.000 16.70926 14 ASP B C 1
ATOM 1789 O O . ASP B 1 14 ? 10.97413 14.98821 13.86334 1.000 17.68388 14 ASP B O 1
ATOM 1798 N N . LEU B 1 15 ? 9.45754 14.04609 12.50101 1.000 14.48179 15 LEU B N 1
ATOM 1799 C CA . LEU B 1 15 ? 10.25941 14.27789 11.31039 1.000 12.88856 15 LEU B CA 1
ATOM 1800 C C . LEU B 1 15 ? 10.42925 15.77019 11.05880 1.000 10.82557 15 LEU B C 1
ATOM 1801 O O . LEU B 1 15 ? 9.60425 16.59149 11.46250 1.000 11.12293 15 LEU B O 1
ATOM 1817 N N . THR B 1 16 ? 11.51284 16.12115 10.37771 1.000 10.58771 16 THR B N 1
ATOM 1818 C CA . THR B 1 16 ? 11.68811 17.50046 9.95659 1.000 9.80524 16 THR B CA 1
ATOM 1819 C C . THR B 1 16 ? 10.69182 17.83363 8.84955 1.000 6.43916 16 THR B C 1
ATOM 1820 O O . THR B 1 16 ? 10.17699 16.95269 8.14877 1.000 9.30769 16 THR B O 1
ATOM 1831 N N . ALA B 1 17 ? 10.43438 19.13208 8.68257 1.000 9.48038 17 ALA B N 1
ATOM 1832 C CA . ALA B 1 17 ? 9.56720 19.57652 7.59570 1.000 8.47250 17 ALA B CA 1
ATOM 1833 C C . ALA B 1 17 ? 10.07435 19.08450 6.24334 1.000 8.48937 17 ALA B C 1
ATOM 1834 O O . ALA B 1 17 ? 9.28157 18.67743 5.38459 1.000 9.02383 17 ALA B O 1
ATOM 1841 N N . PHE B 1 18 ? 11.39556 19.10949 6.03688 1.000 8.93495 18 PHE B N 1
ATOM 1842 C CA . PHE B 1 18 ? 11.96414 18.63471 4.77847 1.000 7.67363 18 PHE B CA 1
ATOM 1843 C C . PHE B 1 18 ? 11.61894 17.16691 4.55516 1.000 10.18942 18 PHE B C 1
ATOM 1844 O O . PHE B 1 18 ? 11.13811 16.78433 3.48305 1.000 6.28910 18 PHE B O 1
ATOM 1861 N N . GLN B 1 19 ? 11.81718 16.33635 5.58163 1.000 9.30770 19 GLN B N 1
ATOM 1862 C CA . GLN B 1 19 ? 11.48828 14.91832 5.47004 1.000 8.23989 19 GLN B CA 1
ATOM 1863 C C . GLN B 1 19 ? 10.00001 14.71296 5.24250 1.000 12.53904 19 GLN B C 1
ATOM 1864 O O . GLN B 1 19 ? 9.59950 13.87462 4.42681 1.000 9.70882 19 GLN B O 1
ATOM 1878 N N . LYS B 1 20 ? 9.16342 15.46034 5.96091 1.000 8.07992 20 LYS B N 1
ATOM 1879 C CA . LYS B 1 20 ? 7.72502 15.36122 5.75738 1.000 9.06343 20 LYS B CA 1
ATOM 1880 C C . LYS B 1 20 ? 7.33882 15.77511 4.34212 1.000 12.10564 20 LYS B C 1
ATOM 1881 O O . LYS B 1 20 ? 6.40428 15.21186 3.76432 1.000 10.02382 20 LYS B O 1
ATOM 1900 N N . ASN B 1 21 ? 8.05787 16.73455 3.75819 1.000 9.38358 21 ASN B N 1
ATOM 1901 C CA . ASN B 1 21 ? 7.74713 17.15848 2.39726 1.000 9.34517 21 ASN B CA 1
ATOM 1902 C C . ASN B 1 21 ? 8.13565 16.08912 1.38392 1.000 7.67415 21 ASN B C 1
ATOM 1903 O O . ASN B 1 21 ? 7.45190 15.91330 0.36860 1.000 8.67891 21 ASN B O 1
ATOM 1914 N N . ILE B 1 22 ? 9.22094 15.35855 1.64798 1.000 10.14116 22 ILE B N 1
ATOM 1915 C CA . ILE B 1 22 ? 9.55919 14.20320 0.82282 1.000 7.53350 22 ILE B CA 1
ATOM 1916 C C . ILE B 1 22 ? 8.40356 13.21015 0.81870 1.000 11.05072 22 ILE B C 1
ATOM 1917 O O . ILE B 1 22 ? 7.98379 12.71805 -0.23549 1.000 8.52998 22 ILE B O 1
ATOM 1933 N N . LEU B 1 23 ? 7.87012 12.89942 2.00189 1.000 9.12510 23 LEU B N 1
ATOM 1934 C CA . LEU B 1 23 ? 6.76967 11.94615 2.07400 1.000 7.92836 23 LEU B CA 1
ATOM 1935 C C . LEU B 1 23 ? 5.55335 12.46543 1.32284 1.000 8.63906 23 LEU B C 1
ATOM 1936 O O . LEU B 1 23 ? 4.86601 11.70302 0.63294 1.000 9.09591 23 LEU B O 1
ATOM 1952 N N . THR B 1 24 ? 5.27916 13.76559 1.43570 1.000 10.18959 24 THR B N 1
ATOM 1953 C CA . THR B 1 24 ? 4.15911 14.35071 0.71002 1.000 11.21912 24 THR B CA 1
ATOM 1954 C C . THR B 1 24 ? 4.33445 14.18030 -0.79255 1.000 7.45457 24 THR B C 1
ATOM 1955 O O . THR B 1 24 ? 3.37887 13.85222 -1.50543 1.000 9.39914 24 THR B O 1
ATOM 1966 N N . VAL B 1 25 ? 5.54891 14.40873 -1.29053 1.000 8.10603 25 VAL B N 1
ATOM 1967 C CA . VAL B 1 25 ? 5.82103 14.23955 -2.71369 1.000 7.12382 25 VAL B CA 1
ATOM 1968 C C . VAL B 1 25 ? 5.53902 12.80305 -3.13770 1.000 9.93515 25 VAL B C 1
ATOM 1969 O O . VAL B 1 25 ? 4.91206 12.55405 -4.17360 1.000 9.56028 25 VAL B O 1
ATOM 1982 N N . LEU B 1 26 ? 5.99634 11.83617 -2.34015 1.000 7.84607 26 LEU B N 1
ATOM 1983 C CA . LEU B 1 26 ? 5.80312 10.43580 -2.68498 1.000 8.94019 26 LEU B CA 1
ATOM 1984 C C . LEU B 1 26 ? 4.37226 9.97500 -2.45562 1.000 9.96232 26 LEU B C 1
ATOM 1985 O O . LEU B 1 26 ? 3.95862 8.96164 -3.03313 1.000 11.76756 26 LEU B O 1
ATOM 2001 N N . GLY B 1 27 ? 3.60645 10.68916 -1.63593 1.000 10.04727 27 GLY B N 1
ATOM 2002 C CA . GLY B 1 27 ? 2.18723 10.40296 -1.54051 1.000 11.20984 27 GLY B CA 1
ATOM 2003 C C . GLY B 1 27 ? 1.46642 10.60841 -2.85759 1.000 11.86857 27 GLY B C 1
ATOM 2004 O O . GLY B 1 27 ? 0.47637 9.92867 -3.14174 1.000 13.34873 27 GLY B O 1
ATOM 2008 N N . GLU B 1 28 ? 1.94522 11.54480 -3.68078 1.000 12.61188 28 GLU B N 1
ATOM 2009 C CA . GLU B 1 28 ? 1.34581 11.72862 -4.99811 1.000 12.29403 28 GLU B CA 1
ATOM 2010 C C . GLU B 1 28 ? 1.58847 10.50679 -5.87470 1.000 13.21690 28 GLU B C 1
ATOM 2011 O O . GLU B 1 28 ? 0.66722 10.00537 -6.52936 1.000 15.18044 28 GLU B O 1
ATOM 2023 N N . GLU B 1 29 ? 2.82447 10.01484 -5.89722 1.000 13.43919 29 GLU B N 1
ATOM 2024 C CA . GLU B 1 29 ? 3.18438 8.82504 -6.65384 1.000 16.50906 29 GLU B CA 1
ATOM 2025 C C . GLU B 1 29 ? 4.65746 8.54062 -6.40713 1.000 12.91419 29 GLU B C 1
ATOM 2026 O O . GLU B 1 29 ? 5.41774 9.42861 -6.01283 1.000 11.31729 29 GLU B O 1
ATOM 2038 N N . ALA B 1 30 ? 5.04866 7.28705 -6.63206 1.000 13.90423 30 ALA B N 1
ATOM 2039 C CA . ALA B 1 30 ? 6.45811 6.92574 -6.56989 1.000 13.27593 30 ALA B CA 1
ATOM 2040 C C . ALA B 1 30 ? 7.23791 7.74600 -7.58876 1.000 12.68273 30 ALA B C 1
ATOM 2041 O O . ALA B 1 30 ? 6.75295 8.02869 -8.68831 1.000 13.61712 30 ALA B O 1
ATOM 2048 N N . ARG B 1 31 ? 8.44732 8.14724 -7.21288 1.000 11.54162 31 ARG B N 1
ATOM 2049 C CA . ARG B 1 31 ? 9.22524 9.05718 -8.03886 1.000 12.37247 31 ARG B CA 1
ATOM 2050 C C . ARG B 1 31 ? 10.70499 8.71118 -7.98645 1.000 13.20185 31 ARG B C 1
ATOM 2051 O O . ARG B 1 31 ? 11.21666 8.22649 -6.97421 1.000 11.15009 31 ARG B O 1
ATOM 2072 N N . TYR B 1 32 ? 11.39065 8.97375 -9.09434 1.000 13.01207 32 TYR B N 1
ATOM 2073 C CA . TYR B 1 32 ? 12.84234 8.92809 -9.10010 1.000 12.35589 32 TYR B CA 1
ATOM 2074 C C . TYR B 1 32 ? 13.40213 10.03790 -8.22336 1.000 10.85668 32 TYR B C 1
ATOM 2075 O O . TYR B 1 32 ? 12.76563 11.07073 -8.01031 1.000 10.80676 32 TYR B O 1
ATOM 2093 N N . GLY B 1 33 ? 14.60519 9.80627 -7.70401 1.000 11.73300 33 GLY B N 1
ATOM 2094 C CA . GLY B 1 33 ? 15.22702 10.78593 -6.82682 1.000 14.33376 33 GLY B CA 1
ATOM 2095 C C . GLY B 1 33 ? 15.27711 12.16967 -7.44181 1.000 9.84115 33 GLY B C 1
ATOM 2096 O O . GLY B 1 33 ? 14.88294 13.15772 -6.81843 1.000 8.67493 33 GLY B O 1
ATOM 2100 N N . LEU B 1 34 ? 15.76005 12.25971 -8.68235 1.000 11.01537 34 LEU B N 1
ATOM 2101 C CA . LEU B 1 34 ? 15.83201 13.55219 -9.35450 1.000 10.86486 34 LEU B CA 1
ATOM 2102 C C . LEU B 1 34 ? 14.45943 14.19756 -9.46993 1.000 9.85061 34 LEU B C 1
ATOM 2103 O O . LEU B 1 34 ? 14.34538 15.42812 -9.42435 1.000 11.46095 34 LEU B O 1
ATOM 2119 N N . ALA B 1 35 ? 13.41004 13.39079 -9.61806 1.000 9.80942 35 ALA B N 1
ATOM 2120 C CA . ALA B 1 35 ? 12.05964 13.93515 -9.71173 1.000 10.34724 35 ALA B CA 1
ATOM 2121 C C . ALA B 1 35 ? 11.58674 14.47317 -8.36688 1.000 11.02860 35 A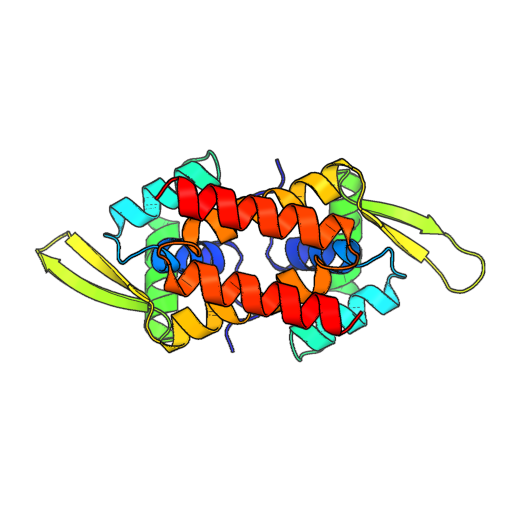LA B C 1
ATOM 2122 O O . ALA B 1 35 ? 10.90749 15.50550 -8.30907 1.000 8.50212 35 ALA B O 1
ATOM 2129 N N . ILE B 1 36 ? 11.91565 13.77497 -7.27630 1.000 9.61977 36 ILE B N 1
ATOM 2130 C CA . ILE B 1 36 ? 11.63935 14.30188 -5.94356 1.000 7.23564 36 ILE B CA 1
ATOM 2131 C C . ILE B 1 36 ? 12.28311 15.67147 -5.78204 1.000 9.20256 36 ILE B C 1
ATOM 2132 O O . ILE B 1 36 ? 11.66644 16.61258 -5.26836 1.000 8.41549 36 ILE B O 1
ATOM 2148 N N . LYS B 1 37 ? 13.53533 15.80405 -6.22425 1.000 6.77528 37 LYS B N 1
ATOM 2149 C CA . LYS B 1 37 ? 14.26064 17.05547 -6.03895 1.000 8.65140 37 LYS B CA 1
ATOM 2150 C C . LYS B 1 37 ? 13.55068 18.21391 -6.72986 1.000 7.90410 37 LYS B C 1
ATOM 2151 O O . LYS B 1 37 ? 13.42522 19.29958 -6.15514 1.000 11.64628 37 LYS B O 1
ATOM 2170 N N . ARG B 1 38 ? 13.06440 18.01094 -7.95803 1.000 10.42722 38 ARG B N 1
ATOM 2171 C CA . ARG B 1 38 ? 12.42796 19.13143 -8.63935 1.000 10.64515 38 ARG B CA 1
ATOM 2172 C C . ARG B 1 38 ? 11.04221 19.41842 -8.07363 1.000 11.49504 38 ARG B C 1
ATOM 2173 O O . ARG B 1 38 ? 10.59668 20.57001 -8.09643 1.000 10.28422 38 ARG B O 1
ATOM 2194 N N . GLU B 1 39 ? 10.35087 18.40647 -7.54560 1.000 10.71234 39 GLU B N 1
ATOM 2195 C CA . GLU B 1 39 ? 9.08621 18.68427 -6.87308 1.000 10.08617 39 GLU B CA 1
ATOM 2196 C C . GLU B 1 39 ? 9.31369 19.52220 -5.62006 1.000 8.47896 39 GLU B C 1
ATOM 2197 O O . GLU B 1 39 ? 8.53230 20.43160 -5.32116 1.000 8.67878 39 GLU B O 1
ATOM 2209 N N . LEU B 1 40 ? 10.38288 19.23737 -4.87841 1.000 8.85289 40 LEU B N 1
ATOM 2210 C CA . LEU B 1 40 ? 10.70653 20.04638 -3.71044 1.000 6.93257 40 LEU B CA 1
ATOM 2211 C C . LEU B 1 40 ? 11.14958 21.44627 -4.11596 1.000 9.79936 40 LEU B C 1
ATOM 2212 O O . LEU B 1 40 ? 10.80322 22.42704 -3.45059 1.000 13.17818 40 LEU B O 1
ATOM 2228 N N . GLU B 1 41 ? 11.91217 21.56442 -5.20633 1.000 11.38756 41 GLU B N 1
ATOM 2229 C CA . GLU B 1 41 ? 12.35830 22.88424 -5.64248 1.000 12.35155 41 GLU B CA 1
ATOM 2230 C C . GLU B 1 41 ? 11.17852 23.74687 -6.06729 1.000 13.11922 41 GLU B C 1
ATOM 2231 O O . GLU B 1 41 ? 11.15467 24.95213 -5.79344 1.000 11.82882 41 GLU B O 1
ATOM 2243 N N . GLU B 1 42 ? 10.18348 23.15314 -6.72708 1.000 10.37777 42 GLU B N 1
ATOM 2244 C CA . GLU B 1 42 ? 8.99639 23.92291 -7.08090 1.000 15.47135 42 GLU B CA 1
ATOM 2245 C C . GLU B 1 42 ? 8.25516 24.38062 -5.83237 1.000 14.03554 42 GLU B C 1
ATOM 2246 O O . GLU B 1 42 ? 7.71376 25.49240 -5.79309 1.000 17.11045 42 GLU B O 1
ATOM 2258 N N . TYR B 1 43 ? 8.21653 23.53347 -4.80331 1.000 9.86382 43 TYR B N 1
ATOM 2259 C CA . TYR B 1 43 ? 7.59300 23.92594 -3.54449 1.000 10.08762 43 TYR B CA 1
ATOM 2260 C C . TYR B 1 43 ? 8.37019 25.05547 -2.88089 1.000 10.66422 43 TYR B C 1
ATOM 2261 O O . TYR B 1 43 ? 7.80676 26.11085 -2.56816 1.000 12.83085 43 TYR B O 1
ATOM 2279 N N . TYR B 1 44 ? 9.67043 24.85265 -2.65964 1.000 10.06742 44 TYR B N 1
ATOM 2280 C CA . TYR B 1 44 ? 10.46092 25.82665 -1.91712 1.000 10.95652 44 TYR B CA 1
ATOM 2281 C C . TYR B 1 44 ? 10.78112 27.07852 -2.72119 1.000 15.60670 44 TYR B C 1
ATOM 2282 O O . TYR B 1 44 ? 11.08870 28.11548 -2.12371 1.000 16.61030 44 TYR B O 1
ATOM 2300 N N . GLY B 1 45 ? 10.74711 27.00411 -4.04756 1.000 16.33900 45 GLY B N 1
ATOM 2301 C CA . GLY B 1 45 ? 11.20344 28.11728 -4.85786 1.000 19.43607 45 GLY B CA 1
ATOM 2302 C C . GLY B 1 45 ? 12.67310 28.41910 -4.69864 1.000 20.54036 45 GLY B C 1
ATOM 2303 O O . GLY B 1 45 ? 13.09910 29.54881 -4.95520 1.000 20.68400 45 GLY B O 1
ATOM 2307 N N . GLU B 1 46 ? 13.45885 27.44336 -4.24665 1.000 15.73442 46 GLU B N 1
ATOM 2308 C CA . GLU B 1 46 ? 14.90526 27.56794 -4.14492 1.000 17.04265 46 GLU B CA 1
ATOM 2309 C C . GLU B 1 46 ? 15.52409 26.22161 -4.49562 1.000 14.96663 46 GLU B C 1
ATOM 2310 O O . GLU B 1 46 ? 14.85908 25.18365 -4.44659 1.000 15.57358 46 GLU B O 1
ATOM 2322 N N . GLU B 1 47 ? 16.80707 26.24118 -4.84881 1.000 15.78834 47 GLU B N 1
ATOM 2323 C CA . GLU B 1 47 ? 17.49112 25.00241 -5.19350 1.000 14.33679 47 GLU B CA 1
ATOM 2324 C C . GLU B 1 47 ? 17.56405 24.07600 -3.98561 1.000 14.79962 47 GLU B C 1
ATOM 2325 O O . GLU B 1 47 ? 17.75845 24.51621 -2.84896 1.000 15.87330 47 GLU B O 1
ATOM 2337 N N . VAL B 1 48 ? 17.38247 22.78567 -4.23826 1.000 11.87680 48 VAL B N 1
ATOM 2338 C CA . VAL B 1 48 ? 17.51149 21.75001 -3.22054 1.000 11.83464 48 VAL B CA 1
ATOM 2339 C C . VAL B 1 48 ? 18.72318 20.90766 -3.59149 1.000 12.16931 48 VAL B C 1
ATOM 2340 O O . VAL B 1 48 ? 18.72410 20.23123 -4.62604 1.000 11.12475 48 VAL B O 1
ATOM 2353 N N . ASN B 1 49 ? 19.74989 20.93512 -2.74548 1.000 14.19461 49 ASN B N 1
ATOM 2354 C CA . ASN B 1 49 ? 21.00330 20.26701 -3.06136 1.000 15.36333 49 ASN B CA 1
ATOM 2355 C C . ASN B 1 49 ? 20.87420 18.75086 -2.94250 1.000 14.64269 49 ASN B C 1
ATOM 2356 O O . ASN B 1 49 ? 20.11491 18.22389 -2.12334 1.000 14.13537 49 ASN B O 1
ATOM 2367 N N . HIS B 1 50 ? 21.62120 18.05568 -3.80534 1.000 12.87544 50 HIS B N 1
ATOM 2368 C CA . HIS B 1 50 ? 21.74938 16.60357 -3.73169 1.000 12.79128 50 HIS B CA 1
ATOM 2369 C C . HIS B 1 50 ? 22.08852 16.14776 -2.32041 1.000 12.74078 50 HIS B C 1
ATOM 2370 O O . HIS B 1 50 ? 21.53030 15.16212 -1.82377 1.000 14.41671 50 HIS B O 1
ATOM 2384 N N . GLY B 1 51 ? 22.99883 16.85942 -1.65594 1.000 13.11211 51 GLY B N 1
ATOM 2385 C CA . GLY B 1 51 ? 23.46427 16.47299 -0.33723 1.000 13.37188 51 GLY B CA 1
ATOM 2386 C C . GLY B 1 51 ? 22.48477 16.73532 0.77779 1.000 12.85715 51 GLY B C 1
ATOM 2387 O O . GLY B 1 51 ? 22.73301 16.30445 1.90901 1.000 15.07124 51 GLY B O 1
ATOM 2391 N N . ARG B 1 52 ? 21.40267 17.45133 0.50309 1.000 15.53175 52 ARG B N 1
ATOM 2392 C CA . ARG B 1 52 ? 20.31071 17.51322 1.45947 1.000 14.30034 52 ARG B CA 1
ATOM 2393 C C . ARG B 1 52 ? 19.27405 16.43920 1.17420 1.000 15.18450 52 ARG B C 1
ATOM 2394 O O . ARG B 1 52 ? 18.75933 15.80742 2.10377 1.000 13.78249 52 ARG B O 1
ATOM 2415 N N . LEU B 1 53 ? 18.97435 16.19715 -0.10198 1.000 11.07795 53 LEU B N 1
ATOM 2416 C CA . LEU B 1 53 ? 17.90864 15.26030 -0.43059 1.000 11.77324 53 LEU B CA 1
ATOM 2417 C C . LEU B 1 53 ? 18.28736 13.83045 -0.07047 1.000 10.85869 53 LEU B C 1
ATOM 2418 O O . LEU B 1 53 ? 17.52700 13.12866 0.60338 1.000 10.55747 53 LEU B O 1
ATOM 2434 N N . TYR B 1 54 ? 19.44375 13.37294 -0.51503 1.000 11.48521 54 TYR B N 1
ATOM 2435 C CA . TYR B 1 54 ? 19.64949 11.93353 -0.47645 1.000 13.70181 54 TYR B CA 1
ATOM 2436 C C . TYR B 1 54 ? 20.00261 11.39562 0.90451 1.000 12.15054 54 TYR B C 1
ATOM 2437 O O . TYR B 1 54 ? 19.54879 10.29830 1.25481 1.000 13.20743 54 TYR B O 1
ATOM 2455 N N . PRO B 1 55 ? 20.76668 12.11281 1.72953 1.000 12.49469 55 PRO B N 1
ATOM 2456 C CA . PRO B 1 55 ? 20.89482 11.66870 3.12842 1.000 12.89092 55 PRO B CA 1
ATOM 2457 C C . PRO B 1 55 ? 19.55368 11.58011 3.84159 1.000 12.18850 55 PRO B C 1
ATOM 2458 O O . PRO B 1 55 ? 19.36497 10.69466 4.68584 1.000 12.57140 55 PRO B O 1
ATOM 2469 N N . ASN B 1 56 ? 18.59774 12.44626 3.50488 1.000 14.39261 56 ASN B N 1
ATOM 2470 C CA . ASN B 1 56 ? 17.29232 12.38275 4.14893 1.000 11.33392 56 ASN B CA 1
ATOM 2471 C C . ASN B 1 56 ? 16.41858 11.28340 3.56056 1.000 13.21223 56 ASN B C 1
ATOM 2472 O O . ASN B 1 56 ? 15.63714 10.66530 4.29122 1.000 12.10288 56 ASN B O 1
ATOM 2483 N N . LEU B 1 57 ? 16.54131 11.00775 2.26408 1.000 12.26403 57 LEU B N 1
ATOM 2484 C CA . LEU B 1 57 ? 15.92922 9.80236 1.71993 1.000 11.04925 57 LEU B CA 1
ATOM 2485 C C . LEU B 1 57 ? 16.46053 8.56666 2.43782 1.000 11.72068 57 LEU B C 1
ATOM 2486 O O . LEU B 1 57 ? 15.69500 7.67592 2.82189 1.000 14.81590 57 LEU B O 1
ATOM 2502 N N . ASP B 1 58 ? 17.77952 8.50183 2.62738 1.000 11.99767 58 ASP B N 1
ATOM 2503 C CA . ASP B 1 58 ? 18.38074 7.40969 3.38361 1.000 15.84893 58 ASP B CA 1
ATOM 2504 C C . ASP B 1 58 ? 17.72737 7.27394 4.75361 1.000 14.08058 58 ASP B C 1
ATOM 2505 O O . ASP B 1 58 ? 17.36924 6.17003 5.18019 1.000 15.96471 58 ASP B O 1
ATOM 2514 N N . ASP B 1 59 ? 17.59568 8.39246 5.47282 1.000 19.07557 59 ASP B N 1
ATOM 2515 C CA . ASP B 1 59 ? 16.98255 8.36002 6.79707 1.000 21.34769 59 ASP B CA 1
ATOM 2516 C C . ASP B 1 59 ? 15.57781 7.77236 6.72962 1.000 21.52519 59 ASP B C 1
ATOM 2517 O O . ASP B 1 59 ? 15.19090 6.95256 7.57026 1.000 14.48293 59 ASP B O 1
ATOM 2526 N N . LEU B 1 60 ? 14.78964 8.20022 5.73864 1.000 10.79262 60 LEU B N 1
ATOM 2527 C CA . LEU B 1 60 ? 13.40952 7.74294 5.63145 1.000 12.89543 60 LEU B CA 1
ATOM 2528 C C . LEU B 1 60 ? 13.34247 6.25998 5.30054 1.000 10.76185 60 LEU B C 1
ATOM 2529 O O . LEU B 1 60 ? 12.42706 5.55771 5.74757 1.000 10.87677 60 LEU B O 1
ATOM 2545 N N . VAL B 1 61 ? 14.29939 5.76481 4.52078 1.000 11.37629 61 VAL B N 1
ATOM 2546 C CA . VAL B 1 61 ? 14.34288 4.33620 4.23300 1.000 12.17011 61 VAL B CA 1
ATOM 2547 C C . VAL B 1 61 ? 14.67757 3.55680 5.49726 1.000 13.09062 61 VAL B C 1
ATOM 2548 O O . VAL B 1 61 ? 14.02877 2.55524 5.82042 1.000 13.50130 61 VAL B O 1
ATOM 2561 N N . ASN B 1 62 ? 15.68444 4.01531 6.24044 1.000 15.45359 62 ASN B N 1
ATOM 2562 C CA . ASN B 1 62 ? 16.06076 3.33373 7.47305 1.000 15.06279 62 ASN B CA 1
ATOM 2563 C C . ASN B 1 62 ? 14.93745 3.37379 8.49846 1.000 20.29177 62 ASN B C 1
ATOM 2564 O O . ASN B 1 62 ? 14.80581 2.44954 9.31147 1.000 16.81566 62 ASN B O 1
ATOM 2575 N N . LYS B 1 63 ? 14.12218 4.42718 8.47943 1.000 16.07673 63 LYS B N 1
ATOM 2576 C CA . LYS B 1 63 ? 12.96183 4.50929 9.35440 1.000 13.66387 63 LYS B CA 1
ATOM 2577 C C . LYS B 1 63 ? 11.79951 3.65125 8.87346 1.000 19.63488 63 LYS B C 1
ATOM 2578 O O . LYS B 1 63 ? 10.78672 3.56139 9.57452 1.000 23.81597 63 LYS B O 1
ATOM 2597 N N . GLY B 1 64 ? 11.90704 3.04119 7.69617 1.000 13.52268 64 GLY B N 1
ATOM 2598 C CA . GLY B 1 64 ? 10.85297 2.18586 7.18781 1.000 12.51578 64 GLY B CA 1
ATOM 2599 C C . GLY B 1 64 ? 9.68618 2.91731 6.56851 1.000 12.86207 64 GLY B C 1
ATOM 2600 O O . GLY B 1 64 ? 8.63334 2.30864 6.34586 1.000 12.67153 64 GLY B O 1
ATOM 2604 N N . LEU B 1 65 ? 9.83886 4.20921 6.28520 1.000 12.47226 65 LEU B N 1
ATOM 2605 C CA . LEU B 1 65 ? 8.77285 5.01315 5.70559 1.000 11.59842 65 LEU B CA 1
ATOM 2606 C C . LEU B 1 65 ? 8.84489 5.10676 4.18996 1.000 9.91777 65 LEU B C 1
ATOM 2607 O O . LEU B 1 65 ? 7.83857 5.43615 3.55289 1.000 9.88091 65 LEU B O 1
ATOM 2623 N N . VAL B 1 66 ? 10.01566 4.85949 3.61492 1.000 11.86651 66 VAL B N 1
ATOM 2624 C CA . VAL B 1 66 ? 10.24907 4.91472 2.17970 1.000 16.75255 66 VAL B CA 1
ATOM 2625 C C . VAL B 1 66 ? 10.99388 3.64601 1.79338 1.000 13.87598 66 VAL B C 1
ATOM 2626 O O . VAL B 1 66 ? 11.76467 3.09271 2.58424 1.000 14.00696 66 VAL B O 1
ATOM 2639 N N . GLU B 1 67 ? 10.73045 3.16347 0.58243 1.000 15.58486 67 GLU B N 1
ATOM 2640 C CA . GLU B 1 67 ? 11.43570 2.02238 0.02094 1.000 17.69117 67 GLU B CA 1
ATOM 2641 C C . GLU B 1 67 ? 12.02449 2.43068 -1.32087 1.000 19.85740 67 GLU B C 1
ATOM 2642 O O . GLU B 1 67 ? 11.45103 3.24674 -2.04486 1.000 20.31828 67 GLU B O 1
ATOM 2654 N N . LYS B 1 68 ? 13.18951 1.86903 -1.62773 1.000 21.58617 68 LYS B N 1
ATOM 2655 C CA . LYS B 1 68 ? 13.99068 2.25690 -2.77904 1.000 34.54192 68 LYS B CA 1
ATOM 2656 C C . LYS B 1 68 ? 14.08597 1.10040 -3.76089 1.000 37.58107 68 LYS B C 1
ATOM 2657 O O . LYS B 1 68 ? 14.14475 -0.06568 -3.35979 1.000 41.24996 68 LYS B O 1
ATOM 2676 N N . SER B 1 69 ? 14.09151 1.43436 -5.04956 1.000 34.09754 69 SER B N 1
ATOM 2677 C CA . SER B 1 69 ? 14.24758 0.45399 -6.11497 1.000 47.17382 69 SER B CA 1
ATOM 2678 C C . SER B 1 69 ? 15.22573 1.00478 -7.14010 1.000 38.57387 69 SER B C 1
ATOM 2679 O O . SER B 1 69 ? 15.08975 2.15343 -7.57031 1.000 36.72582 69 SER B O 1
ATOM 2687 N N . GLU B 1 70 ? 16.21057 0.19365 -7.52017 1.000 46.45856 70 GLU B N 1
ATOM 2688 C CA . GLU B 1 70 ? 17.18582 0.57322 -8.53747 1.000 57.56696 70 GLU B CA 1
ATOM 2689 C C . GLU B 1 70 ? 16.66118 0.14117 -9.90221 1.000 59.80739 70 GLU B C 1
ATOM 2690 O O . GLU B 1 70 ? 16.39841 -1.04659 -10.12192 1.000 55.05465 70 GLU B O 1
ATOM 2702 N N . LEU B 1 71 ? 16.51352 1.09659 -10.81540 1.000 64.08974 71 LEU B N 1
ATOM 2703 C CA . LEU B 1 71 ? 15.88447 0.83945 -12.10157 1.000 88.34559 71 LEU B CA 1
ATOM 2704 C C . LEU B 1 71 ? 16.90061 0.83848 -13.23692 1.000 99.22404 71 LEU B C 1
ATOM 2705 O O . LEU B 1 71 ? 18.01321 1.35800 -13.11589 1.000 90.41128 71 LEU B O 1
ATOM 2721 N N . ASP B 1 72 ? 16.48495 0.23966 -14.35405 1.000 113.55582 72 ASP B N 1
ATOM 2722 C CA . ASP B 1 72 ? 17.29236 0.12641 -15.56120 1.000 132.46842 72 ASP B CA 1
ATOM 2723 C C . ASP B 1 72 ? 16.87370 1.12719 -16.63218 1.000 138.79814 72 ASP B C 1
ATOM 2724 O O . ASP B 1 72 ? 17.38990 1.07685 -17.75319 1.000 144.78140 72 ASP B O 1
ATOM 2733 N N . LYS B 1 73 ? 15.94834 2.03173 -16.31522 1.000 131.52020 73 LYS B N 1
ATOM 2734 C CA . LYS B 1 73 ? 15.51209 3.05939 -17.25268 1.000 125.10747 73 LYS B CA 1
ATOM 2735 C C . LYS B 1 73 ? 16.07823 4.43371 -16.91393 1.000 125.47114 73 LYS B C 1
ATOM 2736 O O . LYS B 1 73 ? 16.54826 5.14466 -17.80725 1.000 128.49495 73 LYS B O 1
ATOM 2755 N N . ARG B 1 74 ? 16.04454 4.82391 -15.63841 1.000 122.23822 74 ARG B N 1
ATOM 2756 C CA . ARG B 1 74 ? 16.58497 6.11331 -15.22222 1.000 119.44049 74 ARG B CA 1
ATOM 2757 C C . ARG B 1 74 ? 17.68101 5.92685 -14.17827 1.000 108.24270 74 ARG B C 1
ATOM 2758 O O . ARG B 1 74 ? 18.86663 5.92143 -14.52584 1.000 122.03115 74 ARG B O 1
ATOM 2779 N N . THR B 1 75 ? 17.31326 5.77232 -12.90418 1.000 81.04831 75 THR B N 1
ATOM 2780 C CA . THR B 1 75 ? 18.32303 5.57343 -11.86908 1.000 76.74457 75 THR B CA 1
ATOM 2781 C C . THR B 1 75 ? 17.76539 4.88630 -10.62679 1.000 71.50282 75 THR B C 1
ATOM 2782 O O . THR B 1 75 ? 18.03839 3.70323 -10.40253 1.000 68.41919 75 THR B O 1
ATOM 2793 N N . ASN B 1 76 ? 17.00749 5.60939 -9.80151 1.000 48.67049 76 ASN B N 1
ATOM 2794 C CA . ASN B 1 76 ? 16.52142 5.05368 -8.54126 1.000 61.97374 76 ASN B CA 1
ATOM 2795 C C . ASN B 1 76 ? 15.13825 5.59757 -8.22120 1.000 30.08859 76 ASN B C 1
ATOM 2796 O O . ASN B 1 76 ? 14.95210 6.81475 -8.17305 1.000 27.71721 76 ASN B O 1
ATOM 2807 N N . GLU B 1 77 ? 14.18943 4.70714 -7.94975 1.000 21.38571 77 GLU B N 1
ATOM 2808 C CA . GLU B 1 77 ? 12.80895 5.09987 -7.69525 1.000 17.91901 77 GLU B CA 1
ATOM 2809 C C . GLU B 1 77 ? 12.44006 4.84920 -6.23885 1.000 18.85662 77 GLU B C 1
ATOM 2810 O O . GLU B 1 77 ? 12.68548 3.76140 -5.70631 1.000 20.18854 77 GLU B O 1
ATOM 2822 N N . TYR B 1 78 ? 11.82117 5.84600 -5.61623 1.000 13.71220 78 TYR B N 1
ATOM 2823 C CA . TYR B 1 78 ? 11.41272 5.79158 -4.22234 1.000 9.92008 78 TYR B CA 1
ATOM 2824 C C . TYR B 1 78 ? 9.89427 5.79460 -4.11325 1.000 11.04025 78 TYR B C 1
ATOM 2825 O O . TYR B 1 78 ? 9.19132 6.38230 -4.94166 1.000 10.79612 78 TYR B O 1
ATOM 2843 N N . ALA B 1 79 ? 9.39802 5.11882 -3.08115 1.000 12.01265 79 ALA B N 1
ATOM 2844 C CA . ALA B 1 79 ? 7.96691 5.01307 -2.85936 1.000 10.05555 79 ALA B CA 1
ATOM 2845 C C . ALA B 1 79 ? 7.69838 4.93018 -1.36862 1.000 7.74900 79 ALA B C 1
ATOM 2846 O O . ALA B 1 79 ? 8.53593 4.46471 -0.59241 1.000 12.77236 79 ALA B O 1
ATOM 2853 N N . LEU B 1 80 ? 6.51662 5.38773 -0.97913 1.000 11.15775 80 LEU B N 1
ATOM 2854 C CA . LEU B 1 80 ? 6.08781 5.23975 0.39953 1.000 10.83311 80 LEU B CA 1
ATOM 2855 C C . LEU B 1 80 ? 5.86734 3.77036 0.72921 1.000 13.30380 80 LEU B C 1
ATOM 2856 O O . LEU B 1 80 ? 5.33187 3.00911 -0.08093 1.000 10.93295 80 LEU B O 1
ATOM 2872 N N . THR B 1 81 ? 6.28559 3.37029 1.92462 1.000 13.84395 81 THR B N 1
ATOM 2873 C CA . THR B 1 81 ? 5.81866 2.12144 2.49723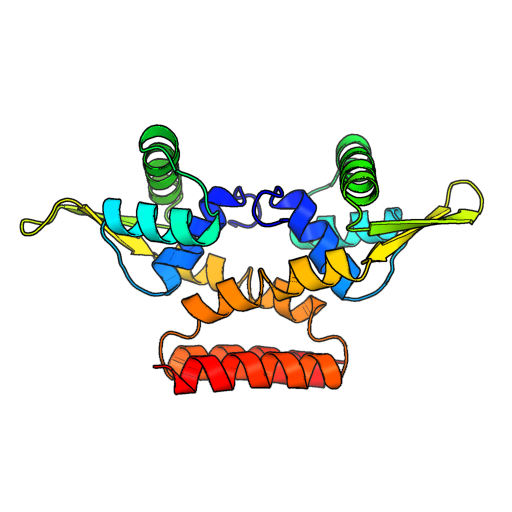 1.000 15.02268 81 THR B CA 1
ATOM 2874 C C . THR B 1 81 ? 4.40722 2.33096 3.04044 1.000 12.02499 81 THR B C 1
ATOM 2875 O O . THR B 1 81 ? 3.88036 3.44820 3.05981 1.000 11.89414 81 THR B O 1
ATOM 2886 N N . ASN B 1 82 ? 3.78443 1.24988 3.50275 1.000 12.47984 82 ASN B N 1
ATOM 2887 C CA . ASN B 1 82 ? 2.51588 1.39232 4.20788 1.000 13.73687 82 ASN B CA 1
ATOM 2888 C C . ASN B 1 82 ? 2.66259 2.31579 5.40837 1.000 12.83905 82 ASN B C 1
ATOM 2889 O O . ASN B 1 82 ? 1.78958 3.15453 5.66750 1.000 13.26146 82 ASN B O 1
ATOM 2900 N N . GLU B 1 83 ? 3.76702 2.18165 6.14956 1.000 12.32195 83 GLU B N 1
ATOM 2901 C CA . GLU B 1 83 ? 3.98866 3.05352 7.29787 1.000 11.91264 83 GLU B CA 1
ATOM 2902 C C . GLU B 1 83 ? 4.20717 4.49658 6.86309 1.000 10.18109 83 GLU B C 1
ATOM 2903 O O . GLU B 1 83 ? 3.78567 5.42436 7.56319 1.000 10.11978 83 GLU B O 1
ATOM 2915 N N . GLY B 1 84 ? 4.86210 4.70561 5.71956 1.000 9.68075 84 GLY B N 1
ATOM 2916 C CA . GLY B 1 84 ? 5.03297 6.05550 5.20969 1.000 10.18213 84 GLY B CA 1
ATOM 2917 C C . GLY B 1 84 ? 3.71946 6.68418 4.78703 1.000 10.61390 84 GLY B C 1
ATOM 2918 O O . GLY B 1 84 ? 3.48657 7.87282 5.02120 1.000 10.92682 84 GLY B O 1
ATOM 2922 N N . PHE B 1 85 ? 2.84371 5.90053 4.15468 1.000 12.04076 85 PHE B N 1
ATOM 2923 C CA . PHE B 1 85 ? 1.51365 6.40434 3.83663 1.000 9.04102 85 PHE B CA 1
ATOM 2924 C C . PHE B 1 85 ? 0.74007 6.72715 5.10782 1.000 8.89304 85 PHE B C 1
ATOM 2925 O O . PHE B 1 85 ? 0.08866 7.77556 5.19688 1.000 9.37519 85 PHE B O 1
ATOM 2942 N N . ASP B 1 86 ? 0.81067 5.84415 6.10922 1.000 10.56387 86 ASP B N 1
ATOM 2943 C CA . ASP B 1 86 ? 0.16618 6.12539 7.39092 1.000 11.74127 86 ASP B CA 1
ATOM 2944 C C . ASP B 1 86 ? 0.65460 7.44761 7.97441 1.000 9.36561 86 ASP B C 1
ATOM 2945 O O . ASP B 1 86 ? -0.12065 8.18517 8.59194 1.000 13.58810 86 ASP B O 1
ATOM 2954 N N . ALA B 1 87 ? 1.93643 7.76735 7.78778 1.000 8.99721 87 ALA B N 1
ATOM 2955 C CA . ALA B 1 87 ? 2.48009 9.00061 8.34498 1.000 9.23094 87 ALA B CA 1
ATOM 2956 C C . ALA B 1 87 ? 1.92853 10.22010 7.62126 1.000 11.03566 87 ALA B C 1
ATOM 2957 O O . ALA B 1 87 ? 1.67562 11.25943 8.24292 1.000 12.75227 87 ALA B O 1
ATOM 2964 N N . VAL B 1 88 ? 1.73251 10.11045 6.30928 1.000 10.83484 88 VAL B N 1
ATOM 2965 C CA . VAL B 1 88 ? 1.15152 11.20779 5.54531 1.000 8.03156 88 VAL B CA 1
ATOM 2966 C C . VAL B 1 88 ? -0.30650 11.41410 5.93957 1.000 10.86220 88 VAL B C 1
ATOM 2967 O O . VAL B 1 88 ? -0.75412 12.54736 6.15152 1.000 11.06890 88 VAL B O 1
ATOM 2980 N N . VAL B 1 89 ? -1.07078 10.32306 6.03648 1.000 10.98757 89 VAL B N 1
ATOM 2981 C CA . VAL B 1 89 ? -2.47558 10.43159 6.41917 1.000 12.16329 89 VAL B CA 1
ATOM 2982 C C . VAL B 1 89 ? -2.60138 10.99081 7.82880 1.000 10.24904 89 VAL B C 1
ATOM 2983 O O . VAL B 1 89 ? -3.46215 11.83731 8.10823 1.000 13.88443 89 VAL B O 1
ATOM 2996 N N . ASP B 1 90 ? -1.75515 10.51695 8.74182 1.000 8.43283 90 ASP B N 1
ATOM 2997 C CA . ASP B 1 90 ? -1.82335 10.96502 10.12628 1.000 9.02404 90 ASP B CA 1
ATOM 2998 C C . ASP B 1 90 ? -1.63085 12.47589 10.22170 1.000 13.87816 90 ASP 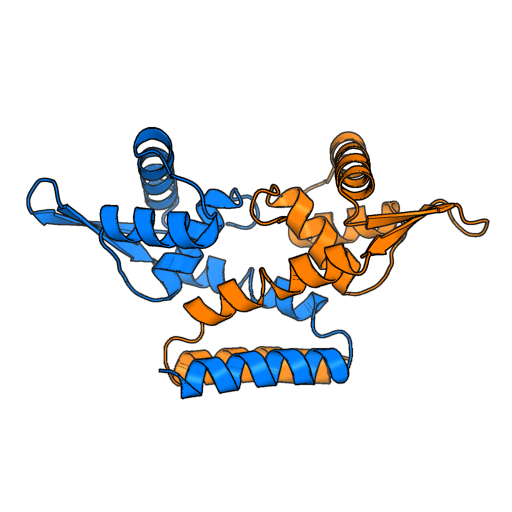B C 1
ATOM 2999 O O . ASP B 1 90 ? -2.37982 13.16386 10.92175 1.000 12.18581 90 ASP B O 1
ATOM 3008 N N A ASP B 1 91 ? -0.63157 13.00123 9.51354 0.457 9.16844 91 ASP B N 1
ATOM 3009 N N B ASP B 1 91 ? -0.62885 12.99914 9.51603 0.543 8.75516 91 ASP B N 1
ATOM 3010 C CA A ASP B 1 91 ? -0.37369 14.43686 9.56790 0.457 14.88196 91 ASP B CA 1
ATOM 3011 C CA B ASP B 1 91 ? -0.36655 14.43451 9.55759 0.543 15.45720 91 ASP B CA 1
ATOM 3012 C C A ASP B 1 91 ? -1.50035 15.22451 8.91170 0.457 15.19274 91 ASP B C 1
ATOM 3013 C C B ASP B 1 91 ? -1.49766 15.22297 8.91026 0.543 14.83862 91 ASP B C 1
ATOM 3014 O O A ASP B 1 91 ? -1.89287 16.28607 9.40804 0.457 12.32021 91 ASP B O 1
ATOM 3015 O O B ASP B 1 91 ? -1.88372 16.28737 9.40615 0.543 12.59375 91 ASP B O 1
ATOM 3032 N N . LEU B 1 92 ? -2.03262 14.72569 7.79466 1.000 12.09587 92 LEU B N 1
ATOM 3033 C CA . LEU B 1 92 ? -3.16243 15.39049 7.15927 1.000 11.50780 92 LEU B CA 1
ATOM 3034 C C . LEU B 1 92 ? -4.37563 15.39819 8.07794 1.000 12.06603 92 LEU B C 1
ATOM 3035 O O . LEU B 1 92 ? -5.06425 16.41807 8.20053 1.000 11.33632 92 LEU B O 1
ATOM 3051 N N . GLU B 1 93 ? -4.64605 14.27144 8.73981 1.000 11.13006 93 GLU B N 1
ATOM 3052 C CA . GLU B 1 93 ? -5.77098 14.19792 9.66595 1.000 9.90128 93 GLU B CA 1
ATOM 3053 C C . GLU B 1 93 ? -5.63098 15.22403 10.78511 1.000 11.01972 93 GLU B C 1
ATOM 3054 O O . GLU B 1 93 ? -6.59357 15.92286 11.12219 1.000 10.14947 93 GLU B O 1
ATOM 3066 N N . TRP B 1 94 ? -4.43496 15.33933 11.36927 1.000 11.02831 94 TRP B N 1
ATOM 3067 C CA . TRP B 1 94 ? -4.23576 16.31225 12.44083 1.000 10.45550 94 TRP B CA 1
ATOM 3068 C C . TRP B 1 94 ? -4.39254 17.73446 11.91779 1.000 9.11884 94 TRP B C 1
ATOM 3069 O O . TRP B 1 94 ? -5.06646 18.56679 12.53874 1.000 10.86866 94 TRP B O 1
ATOM 3090 N N . THR B 1 95 ? -3.76741 18.03084 10.77465 1.000 10.54014 95 THR B N 1
ATOM 3091 C CA . THR B 1 95 ? -3.89499 19.35278 10.17059 1.000 14.66021 95 THR B CA 1
ATOM 3092 C C . THR B 1 95 ? -5.36031 19.70814 9.93561 1.000 9.89266 95 THR B C 1
ATOM 3093 O O . THR B 1 95 ? -5.80486 20.81403 10.26293 1.000 12.30593 95 THR B O 1
ATOM 3104 N N . LEU B 1 96 ? -6.13089 18.77809 9.37018 1.000 9.99921 96 LEU B N 1
ATOM 3105 C CA . LEU B 1 96 ? -7.53738 19.04699 9.09924 1.000 10.72324 96 LEU B CA 1
ATOM 3106 C C . LEU B 1 96 ? -8.35576 19.14807 10.38048 1.000 9.13892 96 LEU B C 1
ATOM 3107 O O . LEU B 1 96 ? -9.34215 19.89334 10.42422 1.000 10.95249 96 LEU B O 1
ATOM 3123 N N . SER B 1 97 ? -7.97202 18.41073 11.42709 1.000 12.01833 97 SER B N 1
ATOM 3124 C CA . SER B 1 97 ? -8.69909 18.49390 12.68927 1.000 12.75551 97 SER B CA 1
ATOM 3125 C C . SER B 1 97 ? -8.60692 19.89319 13.27995 1.000 18.81373 97 SER B C 1
ATOM 3126 O O . SER B 1 97 ? -9.51577 20.32844 13.99724 1.000 15.96314 97 SER B O 1
ATOM 3134 N N . LYS B 1 98 ? -7.52877 20.61496 12.98010 1.000 10.81454 98 LYS B N 1
ATOM 3135 C CA . LYS B 1 98 ? -7.36774 21.98416 13.44825 1.000 10.81301 98 LYS B CA 1
ATOM 3136 C C . LYS B 1 98 ? -7.94916 22.99188 12.46564 1.000 14.60723 98 LYS B C 1
ATOM 3137 O O . LYS B 1 98 ? -8.49466 24.02084 12.87810 1.000 15.99836 98 LYS B O 1
ATOM 3156 N N . PHE B 1 99 ? -7.85683 22.70905 11.16762 1.000 14.99977 99 PHE B N 1
ATOM 3157 C CA . PHE B 1 99 ? -8.28326 23.68526 10.17359 1.000 16.37977 99 PHE B CA 1
ATOM 3158 C C . PHE B 1 99 ? -9.79698 23.71784 10.01645 1.000 15.08892 99 PHE B C 1
ATOM 3159 O O . PHE B 1 99 ? -10.38061 24.79424 9.84258 1.000 15.49126 99 PHE B O 1
ATOM 3176 N N . VAL B 1 100 ? -10.44635 22.55584 10.05519 1.000 12.77425 100 VAL B N 1
ATOM 3177 C CA . VAL B 1 100 ? -11.88905 22.47833 9.85809 1.000 17.22168 100 VAL B CA 1
ATOM 3178 C C . VAL B 1 100 ? -12.57767 22.88155 11.15522 1.000 19.94272 100 VAL B C 1
ATOM 3179 O O . VAL B 1 100 ? -13.06928 22.03021 11.90509 1.000 18.60227 100 VAL B O 1
ATOM 3192 N N . ALA B 1 101 ? -12.62810 24.19002 11.41617 1.000 17.01534 101 ALA B N 1
ATOM 3193 C CA . ALA B 1 101 ? -13.07399 24.71650 12.69801 1.000 28.82806 101 ALA B CA 1
ATOM 3194 C C . ALA B 1 101 ? -14.46410 25.33297 12.65936 1.000 25.05254 101 ALA B C 1
ATOM 3195 O O . ALA B 1 101 ? -14.98882 25.70184 13.71727 1.000 19.97594 101 ALA B O 1
ATOM 3202 N N . ASP B 1 102 ? -15.06264 25.46607 11.48119 1.000 19.04368 102 ASP B N 1
ATOM 3203 C CA . ASP B 1 102 ? -16.43482 25.93253 11.34031 1.000 28.99959 102 ASP B CA 1
ATOM 3204 C C . ASP B 1 102 ? -16.89327 25.57872 9.93068 1.000 20.77387 102 ASP B C 1
ATOM 3205 O O . ASP B 1 102 ? -16.16890 24.93495 9.16595 1.000 19.28362 102 ASP B O 1
ATOM 3214 N N . ALA B 1 103 ? -18.10348 26.02180 9.58338 1.000 24.13809 103 ALA B N 1
ATOM 3215 C CA . ALA B 1 103 ? -18.68128 25.65844 8.29438 1.000 25.80603 103 ALA B CA 1
ATOM 3216 C C . ALA B 1 103 ? -17.93216 26.29600 7.13112 1.000 23.85988 103 ALA B C 1
ATOM 3217 O O . ALA B 1 103 ? -17.83354 25.68932 6.05989 1.000 26.43029 103 ALA B O 1
ATOM 3224 N N . ASP B 1 104 ? -17.40665 27.51105 7.31094 1.000 22.69897 104 ASP B N 1
ATOM 3225 C CA . ASP B 1 104 ? -16.66903 28.16189 6.23206 1.000 22.38025 104 ASP B CA 1
ATOM 3226 C C . ASP B 1 104 ? -15.37765 27.41642 5.92180 1.000 28.28792 104 ASP B C 1
ATOM 3227 O O . ASP B 1 104 ? -15.03222 27.21963 4.74955 1.000 20.92639 104 ASP B O 1
ATOM 3236 N N . ARG B 1 105 ? -14.64682 27.00504 6.96157 1.000 18.89258 105 ARG B N 1
ATOM 3237 C CA . ARG B 1 105 ? -13.44829 26.19753 6.76349 1.000 17.65742 105 ARG B CA 1
ATOM 3238 C C . ARG B 1 105 ? -13.78555 24.87606 6.09024 1.000 16.28836 105 ARG B C 1
ATOM 3239 O O . ARG B 1 105 ? -13.05057 24.41067 5.21009 1.000 14.98267 105 ARG B O 1
ATOM 3260 N N . ARG B 1 106 ? -14.88882 24.24927 6.50045 1.000 17.32621 106 ARG B N 1
ATOM 3261 C CA . ARG B 1 106 ? -15.33828 23.03248 5.83560 1.000 17.84056 106 ARG B CA 1
ATOM 3262 C C . ARG B 1 106 ? -15.51381 23.27412 4.34305 1.000 17.24049 106 ARG B C 1
ATOM 3263 O O . ARG B 1 106 ? -15.01471 22.50746 3.51088 1.000 16.94622 106 ARG B O 1
ATOM 3284 N N . GLU B 1 107 ? -16.21346 24.35446 3.98708 1.000 18.48914 107 GLU B N 1
ATOM 3285 C CA . GLU B 1 107 ? -16.47275 24.64349 2.58157 1.000 20.78663 107 GLU B CA 1
ATOM 3286 C C . GLU B 1 107 ? -15.17935 24.90901 1.82129 1.000 17.91888 107 GLU B C 1
ATOM 3287 O O . GLU B 1 107 ? -15.03574 24.49725 0.66438 1.000 17.62244 107 GLU B O 1
ATOM 3299 N N . ARG B 1 108 ? -14.22788 25.60371 2.44842 1.000 17.30763 108 ARG B N 1
ATOM 3300 C CA . ARG B 1 108 ? -12.96524 25.88814 1.77621 1.000 16.26569 108 ARG B CA 1
ATOM 3301 C C . ARG B 1 108 ? -12.25197 24.59624 1.39767 1.000 15.17931 108 ARG B C 1
ATOM 3302 O O . ARG B 1 108 ? -11.81252 24.42860 0.25407 1.000 18.76574 108 ARG B O 1
ATOM 3323 N N . VAL B 1 109 ? -12.12436 23.66552 2.34896 1.000 15.31694 109 VAL B N 1
ATOM 3324 C CA . VAL B 1 109 ? -11.40472 22.42795 2.06287 1.000 12.30930 109 VAL B CA 1
ATOM 3325 C C . VAL B 1 109 ? -12.15762 21.60759 1.02308 1.000 13.20956 109 VAL B C 1
ATOM 3326 O O . VAL B 1 109 ? -11.55076 21.02512 0.11516 1.000 14.71337 109 VAL B O 1
ATOM 3339 N N . GLU B 1 110 ? -13.48977 21.54316 1.13730 1.000 13.52254 110 GLU B N 1
ATOM 3340 C CA . GLU B 1 110 ? -14.27979 20.84129 0.12909 1.000 14.12845 110 GLU B CA 1
ATOM 3341 C C . GLU B 1 110 ? -13.97820 21.38841 -1.25969 1.000 17.49146 110 GLU B C 1
ATOM 3342 O O . GLU B 1 110 ? -13.92202 20.63627 -2.24035 1.000 14.11665 110 GLU B O 1
ATOM 3354 N N . THR B 1 111 ? -13.77927 22.70611 -1.35438 1.000 16.11831 111 THR B N 1
ATOM 3355 C CA . THR B 1 111 ? -13.53731 23.35365 -2.63942 1.000 16.20012 111 THR B CA 1
ATOM 3356 C C . THR B 1 111 ? -12.12639 23.07528 -3.13821 1.000 16.68773 111 THR B C 1
ATOM 3357 O O . THR B 1 111 ? -11.91607 22.85362 -4.33813 1.000 14.19840 111 THR B O 1
ATOM 3368 N N . ILE B 1 112 ? -11.14730 23.07247 -2.23218 1.000 13.94126 112 ILE B N 1
ATOM 3369 C CA . ILE B 1 112 ? -9.78657 22.71582 -2.61712 1.000 13.28448 112 ILE B CA 1
ATOM 3370 C C . ILE B 1 112 ? -9.76227 21.31237 -3.20686 1.000 14.04271 112 ILE B C 1
ATOM 3371 O O . ILE B 1 112 ? -9.18616 21.07342 -4.27737 1.000 14.31533 112 ILE B O 1
ATOM 3387 N N . VAL B 1 113 ? -10.39271 20.36275 -2.51037 1.000 12.54426 113 VAL B N 1
ATOM 3388 C CA . VAL B 1 113 ? -10.39656 18.97076 -2.95472 1.000 14.14964 113 VAL B CA 1
ATOM 3389 C C . VAL B 1 113 ? -11.13245 18.83801 -4.28136 1.000 12.19613 113 VAL B C 1
ATOM 3390 O O . VAL B 1 113 ? -10.66470 18.16768 -5.20985 1.000 13.91877 113 VAL B O 1
ATOM 3403 N N . ALA B 1 114 ? -12.29543 19.47875 -4.39187 1.000 13.25921 114 ALA B N 1
ATOM 3404 C CA . ALA B 1 114 ? -13.06951 19.39118 -5.62512 1.000 15.16899 114 ALA B CA 1
ATOM 3405 C C . ALA B 1 114 ? -12.27717 19.92407 -6.81137 1.000 16.52294 114 ALA B C 1
ATOM 3406 O O . ALA B 1 114 ? -12.29067 19.32860 -7.89645 1.000 17.08967 114 ALA B O 1
ATOM 3413 N N . ASP B 1 115 ? -11.58518 21.05102 -6.62667 1.000 14.99003 115 ASP B N 1
ATOM 3414 C CA . ASP B 1 115 ? -10.80621 21.62622 -7.71721 1.000 18.66768 115 ASP B CA 1
ATOM 3415 C C . ASP B 1 115 ? -9.58412 20.77147 -8.03877 1.000 19.85055 115 ASP B C 1
ATOM 3416 O O . ASP B 1 115 ? -9.20688 20.63866 -9.20962 1.000 21.62452 115 ASP B O 1
ATOM 3425 N N . ASP B 1 116 ? -8.94626 20.18966 -7.01863 1.000 15.51685 116 ASP B N 1
ATOM 3426 C CA . ASP B 1 116 ? -7.83314 19.27988 -7.27313 1.000 23.16243 116 ASP B CA 1
ATOM 3427 C C . ASP B 1 116 ? -8.30211 18.03526 -8.01738 1.000 13.70243 116 ASP B C 1
ATOM 3428 O O . ASP B 1 116 ? -7.61694 17.55142 -8.92712 1.000 14.93186 116 ASP B O 1
ATOM 3437 N N . ALA B 1 117 ? -9.46957 17.50565 -7.64705 1.000 15.27462 117 ALA B N 1
ATOM 3438 C CA . ALA B 1 117 ? -10.00777 16.33718 -8.33508 1.000 20.35472 117 ALA B CA 1
ATOM 3439 C C . ALA B 1 117 ? -10.38120 16.66672 -9.77540 1.000 24.06555 117 ALA B C 1
ATOM 3440 O O . ALA B 1 117 ? -10.18923 15.84010 -10.67559 1.000 21.22021 117 ALA B O 1
ATOM 3447 N N . ALA B 1 118 ? -10.91764 17.86715 -10.01585 1.000 16.47235 118 ALA B N 1
ATOM 3448 C CA . ALA B 1 118 ? -11.27224 18.25242 -11.37777 1.000 18.53593 118 ALA B CA 1
A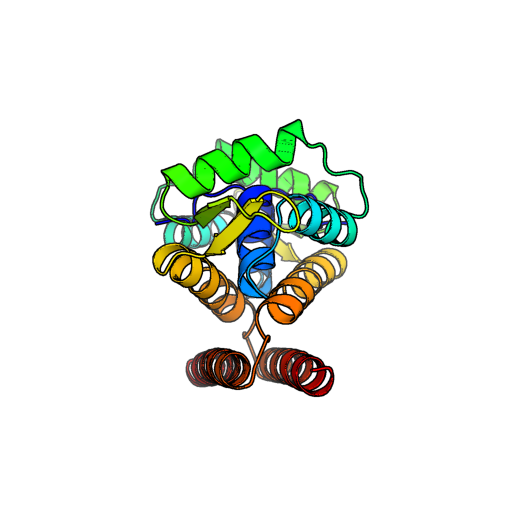TOM 3449 C C . ALA B 1 118 ? -10.04267 18.31337 -12.27257 1.000 27.26683 118 ALA B C 1
ATOM 3450 O O . ALA B 1 118 ? -10.13773 18.05174 -13.47746 1.000 30.06974 118 ALA B O 1
ATOM 3457 N N . ALA B 1 119 ? -8.88176 18.63812 -11.70202 1.000 21.20950 119 ALA B N 1
ATOM 3458 C CA . ALA B 1 119 ? -7.65741 18.78573 -12.47752 1.000 22.56456 119 ALA B CA 1
ATOM 3459 C C . ALA B 1 119 ? -6.98223 17.45679 -12.78893 1.000 23.66166 119 ALA B C 1
ATOM 3460 O O . ALA B 1 119 ? -5.99095 17.44560 -13.52864 1.000 44.13246 119 ALA B O 1
ATOM 3467 N N . LEU B 1 120 ? -7.47842 16.34963 -12.24450 1.000 25.43969 120 LEU B N 1
ATOM 3468 C CA . LEU B 1 120 ? -6.90889 15.03998 -12.53535 1.000 30.19772 120 LEU B CA 1
ATOM 3469 C C . LEU B 1 120 ? -7.36623 14.56223 -13.91037 1.000 35.60443 120 LEU B C 1
ATOM 3470 O O . LEU B 1 120 ? -8.52024 14.16463 -14.09050 1.000 37.83664 120 LEU B O 1
#

B-factor: mean 25.9, std 22.76, range [6.29, 158.96]

Secondary structure (DSSP, 8-state):
-GGG--HHHHHHHHHHHH--EEHHHHHHHHHHHHTS---HHHHHHHHHHHHHTTSEEEEEEETTEEEEEE-HHHHHHHHHHHHHHHHHH--SHHHHHHHHHHHHHHHHT-/--TT--HHHHHHHHHHHH--EEHHHHHHHHHHHHSS---HHHHHHHHHHHHHTTSEEEEE-SSSSEEEEE-HHHHHHHHHHHHHHHHHH--SHHHHHHHHHHHHHHHHT-

Nearest PDB structures (foldseek):
  6ez1-assembly1_A  TM=1.009E+00  e=1.151E-18  Halobacterium salinarum NRC-1
  6qfd-assembly1_A  TM=9.939E-01  e=6.773E-17  Halobacterium salinarum NRC-1
  6qil-assembly2_C  TM=9.917E-01  e=7.708E-17  Halobacterium salinarum NRC-1
  6qua-assembly1_A  TM=9.916E-01  e=5.030E-16  Halobacterium salinarum NRC-1
  6qua-assembly2_C  TM=9.876E-01  e=3.282E-15  Halobacterium salinarum NRC-1

Radius of gyration: 17.94 Å; Cα contacts (8 Å, |Δi|>4): 277; chains: 2; bounding box: 43×40×51 Å